Protein AF-A0A2G9S6E1-F1 (afdb_monomer_lite)

Radius of gyration: 17.7 Å; chains: 1; bounding box: 41×26×58 Å

pLDDT: mean 89.16, std 14.34, range [40.03, 98.81]

InterPro domains:
  IPR002420 C2 phosphatidylinositol 3-kinase-type domain [PF00792] (27-142)
  IPR002420 C2 phosphatidylinositol 3-kinase-type domain [PS51547] (9-176)
  IPR002420 C2 phosphatidylinositol 3-kinase-type domain [SM00142] (1-101)
  IPR035892 C2 domain superfamily [G3DSA:2.60.40.150] (10-175)
  IPR035892 C2 domain superfamily [SSF49562] (21-173)

Sequence (187 aa):
MMSHNVWDLVEPYKITLIKGSKLNTEDTVVVRAGLFHGTELLCKPIMSPELPGKNDHLWSETFEFEIYICDLPRMARLCLSIYNVLDKTKNKKGNKASNPKYQTIKKAGKMHSPVAWVNTMVFDYKGQLKTGEHVLHSWSSFPDELEEMLNPMGTVRTNPFPENATALHIKFTEYPKISIYYPLFDK

Secondary structure (DSSP, 8-state):
-EEEEGGG--SEEEEEEEEEES----SEEEEEEEEEETTEE-SPPEEPPPB-TTSTTEEEEEEEEEEEGGG--TT-EEEEEEEEEE-TTS-SS-------SS--EEETTEEEEEEEEEEEESB-TTSBBP-EEEEEE-B----S--GGGS-TTS-SSPPS-TTTS-EEEEEEPP-TTEEEEPPPPP-

Structure (mmCIF, N/CA/C/O backbone):
data_AF-A0A2G9S6E1-F1
#
_entry.id   AF-A0A2G9S6E1-F1
#
loop_
_atom_site.group_PDB
_atom_site.id
_atom_site.type_symbol
_atom_site.label_atom_id
_atom_site.label_alt_id
_atom_site.label_comp_id
_atom_site.label_asym_id
_atom_site.label_entity_id
_atom_site.label_seq_id
_atom_site.pdbx_PDB_ins_code
_atom_site.Cartn_x
_atom_site.Cartn_y
_atom_site.Cartn_z
_atom_site.occupancy
_atom_site.B_iso_or_equiv
_atom_site.auth_seq_id
_atom_site.auth_comp_id
_atom_site.auth_asym_id
_atom_site.auth_atom_id
_atom_site.pdbx_PDB_model_num
ATOM 1 N N . MET A 1 1 ? -5.063 4.709 27.527 1.00 53.41 1 MET A N 1
ATOM 2 C CA . MET A 1 1 ? -5.201 4.921 26.069 1.00 53.41 1 MET A CA 1
ATOM 3 C C . MET A 1 1 ? -6.639 4.577 25.722 1.00 53.41 1 MET A C 1
ATOM 5 O O . MET A 1 1 ? -7.081 3.524 26.161 1.00 53.41 1 MET A O 1
ATOM 9 N N . MET A 1 2 ? -7.392 5.472 25.080 1.00 61.09 2 MET A N 1
ATOM 10 C CA . MET A 1 2 ? -8.796 5.203 24.734 1.00 61.09 2 MET A CA 1
ATOM 11 C C . MET A 1 2 ? -8.843 4.324 23.477 1.00 61.09 2 MET A C 1
ATOM 13 O O . MET A 1 2 ? -8.142 4.611 22.504 1.00 61.09 2 MET A O 1
ATOM 17 N N . SER A 1 3 ? -9.626 3.246 23.509 1.00 64.00 3 SER A N 1
ATOM 18 C CA . SER A 1 3 ? -9.911 2.405 22.343 1.00 64.00 3 SER A CA 1
ATOM 19 C C . SER A 1 3 ? -11.184 2.893 21.659 1.00 64.00 3 SER A C 1
ATOM 21 O O . SER A 1 3 ? -12.184 3.082 22.347 1.00 64.00 3 SER A O 1
ATOM 23 N N . HIS A 1 4 ? -11.147 3.082 20.342 1.00 84.50 4 HIS A N 1
ATOM 24 C CA . HIS A 1 4 ? -12.312 3.453 19.531 1.00 84.50 4 HIS A CA 1
ATOM 25 C C . HIS A 1 4 ? -12.640 2.365 18.509 1.00 84.50 4 HIS A C 1
ATOM 27 O O . HIS A 1 4 ? -11.762 1.593 18.105 1.00 84.50 4 HIS A O 1
ATOM 33 N N . ASN A 1 5 ? -13.909 2.308 18.112 1.00 89.06 5 ASN A N 1
ATOM 34 C CA . ASN A 1 5 ? -14.379 1.415 17.067 1.00 89.06 5 ASN A CA 1
ATOM 35 C C . ASN A 1 5 ? -14.078 2.038 15.696 1.00 89.06 5 ASN A C 1
ATOM 37 O O . ASN A 1 5 ? -14.200 3.247 15.513 1.00 89.06 5 ASN A O 1
ATOM 41 N N . VAL A 1 6 ? -13.679 1.214 14.727 1.00 93.81 6 VAL A N 1
ATOM 42 C CA . VAL A 1 6 ? -13.453 1.648 13.341 1.00 93.81 6 VAL A CA 1
ATOM 43 C C . VAL A 1 6 ? -14.689 2.295 12.698 1.00 93.81 6 VAL A C 1
ATOM 45 O O . VAL A 1 6 ? -14.540 3.182 11.864 1.00 93.81 6 VAL A O 1
ATOM 48 N N . TRP A 1 7 ? -15.899 1.899 13.104 1.00 94.31 7 TRP A N 1
ATOM 49 C CA . TRP A 1 7 ? -17.159 2.433 12.578 1.00 94.31 7 TRP A CA 1
ATOM 50 C C . TRP A 1 7 ? -17.405 3.901 12.928 1.00 94.31 7 TRP A C 1
ATOM 52 O O . TRP A 1 7 ? -18.158 4.565 12.224 1.00 94.31 7 TRP A O 1
ATOM 62 N N . ASP A 1 8 ? -16.732 4.428 13.953 1.00 92.50 8 ASP A N 1
ATOM 63 C CA . ASP A 1 8 ? -16.844 5.840 14.330 1.00 92.50 8 ASP A CA 1
ATOM 64 C C . ASP A 1 8 ? -16.023 6.760 13.399 1.00 92.50 8 ASP A C 1
ATOM 66 O O . ASP A 1 8 ? -16.155 7.984 13.453 1.00 92.50 8 ASP A O 1
ATOM 70 N N . LEU A 1 9 ? -15.164 6.193 12.538 1.00 92.88 9 LEU A N 1
ATOM 71 C CA . LEU A 1 9 ? -14.292 6.943 11.633 1.00 92.88 9 LEU A CA 1
ATOM 72 C C . LEU A 1 9 ? -14.886 7.062 10.228 1.00 92.88 9 LEU A C 1
ATOM 74 O O . LEU A 1 9 ? -14.598 6.267 9.331 1.00 92.88 9 LEU A O 1
ATOM 78 N N . VAL A 1 10 ? -15.672 8.120 10.031 1.00 95.19 10 VAL A N 1
ATOM 79 C CA . VAL A 1 10 ? -16.262 8.486 8.734 1.00 95.19 10 VAL A CA 1
ATOM 80 C C . VAL A 1 10 ? -15.337 9.445 7.978 1.00 95.19 10 VAL A C 1
ATOM 82 O O . VAL A 1 10 ? -15.645 10.615 7.755 1.00 95.19 10 VAL A O 1
ATOM 85 N N . GLU A 1 11 ? -14.160 8.951 7.613 1.00 95.56 11 GLU A N 1
ATOM 86 C CA . GLU A 1 11 ? -13.197 9.665 6.772 1.00 95.56 11 GLU A CA 1
ATOM 87 C C . GLU A 1 11 ? -12.546 8.707 5.759 1.00 95.56 11 GLU A C 1
ATOM 89 O O . GLU A 1 11 ? -12.504 7.497 6.009 1.00 95.56 11 GLU A O 1
ATOM 94 N N . PRO A 1 12 ? -12.036 9.206 4.615 1.00 97.88 12 PRO A N 1
ATOM 95 C CA . PRO A 1 12 ? -11.330 8.380 3.640 1.00 97.88 12 PRO A CA 1
ATOM 96 C C . PRO A 1 12 ? -10.101 7.695 4.234 1.00 97.88 12 PRO A C 1
ATOM 98 O O . PRO A 1 12 ? -9.325 8.316 4.965 1.00 97.88 12 PRO A O 1
ATOM 101 N N . TYR A 1 13 ? -9.874 6.435 3.866 1.00 98.44 13 TYR A N 1
ATOM 102 C CA . TYR A 1 13 ? -8.648 5.739 4.236 1.00 98.44 13 TYR A CA 1
ATOM 103 C C . TYR A 1 13 ? -7.452 6.298 3.460 1.00 98.44 13 TYR A C 1
ATOM 105 O O . TYR A 1 13 ? -7.491 6.430 2.234 1.00 98.44 13 TYR A O 1
ATOM 113 N N . LYS A 1 14 ? -6.363 6.604 4.176 1.00 98.50 14 LYS A N 1
ATOM 114 C CA . LYS A 1 14 ? -5.144 7.183 3.596 1.00 98.50 14 LYS A CA 1
ATOM 115 C C . LYS A 1 14 ? -3.888 6.473 4.074 1.00 98.50 14 LYS A C 1
ATOM 117 O O . LYS A 1 14 ? -3.810 6.003 5.210 1.00 98.50 14 LYS A O 1
ATOM 122 N N . ILE A 1 15 ? -2.880 6.459 3.211 1.00 98.69 15 ILE A N 1
ATOM 123 C CA . ILE A 1 15 ? -1.490 6.158 3.569 1.00 98.69 15 ILE A CA 1
ATOM 124 C C . ILE A 1 15 ? -0.572 7.170 2.887 1.00 98.69 15 ILE A C 1
ATOM 126 O O . ILE A 1 15 ? -0.923 7.732 1.853 1.00 98.69 15 ILE A O 1
ATOM 130 N N . THR A 1 16 ? 0.639 7.341 3.397 1.00 98.75 16 THR A N 1
ATOM 131 C CA . THR A 1 16 ? 1.695 8.083 2.705 1.00 98.75 16 THR A CA 1
ATOM 132 C C . THR A 1 16 ? 2.732 7.107 2.163 1.00 98.75 16 THR A C 1
ATOM 134 O O . THR A 1 16 ? 3.333 6.341 2.919 1.00 98.75 16 THR A O 1
ATOM 137 N N . LEU A 1 17 ? 2.967 7.139 0.853 1.00 98.62 17 LEU A N 1
ATOM 138 C CA . LEU A 1 17 ? 4.129 6.527 0.223 1.00 98.62 17 LEU A CA 1
ATOM 139 C C . LEU A 1 17 ? 5.323 7.466 0.412 1.00 98.62 17 LEU A C 1
ATOM 141 O O . LEU A 1 17 ? 5.388 8.528 -0.200 1.00 98.62 17 LEU A O 1
ATOM 145 N N . ILE A 1 18 ? 6.276 7.072 1.255 1.00 98.06 18 ILE A N 1
ATOM 146 C CA . ILE A 1 18 ? 7.440 7.905 1.565 1.00 98.06 18 ILE A CA 1
ATOM 147 C C . ILE A 1 18 ? 8.494 7.719 0.478 1.00 98.06 18 ILE A C 1
ATOM 149 O O . ILE A 1 18 ? 8.760 8.636 -0.295 1.00 98.06 18 ILE A O 1
ATOM 153 N N . LYS A 1 19 ? 9.099 6.529 0.403 1.00 96.81 19 LYS A N 1
ATOM 154 C CA . LYS A 1 19 ? 10.208 6.250 -0.516 1.00 96.81 19 LYS A CA 1
ATOM 155 C C . LYS A 1 19 ? 10.342 4.776 -0.873 1.00 96.81 19 LYS A C 1
ATOM 157 O O . LYS A 1 19 ? 9.842 3.900 -0.168 1.00 96.81 19 LYS A O 1
ATOM 162 N N . GLY A 1 20 ? 11.097 4.508 -1.926 1.00 96.25 20 GLY A N 1
ATOM 163 C CA . GLY A 1 20 ? 11.639 3.195 -2.254 1.00 96.25 20 GLY A CA 1
ATOM 164 C C . GLY A 1 20 ? 13.113 3.110 -1.870 1.00 96.25 20 GLY A C 1
ATOM 165 O O . GLY A 1 20 ? 13.833 4.101 -1.878 1.00 96.25 20 GLY A O 1
ATOM 166 N N . SER A 1 21 ? 13.592 1.920 -1.527 1.00 94.75 21 SER A N 1
ATOM 167 C CA . SER A 1 21 ? 15.016 1.676 -1.277 1.00 94.75 21 SER A CA 1
ATOM 168 C C . SER A 1 21 ? 15.451 0.371 -1.924 1.00 94.75 21 SER A C 1
ATOM 170 O O . SER A 1 21 ? 14.644 -0.553 -2.046 1.00 94.75 21 SER A O 1
ATOM 172 N N . LYS A 1 22 ? 16.723 0.303 -2.339 1.00 92.56 22 LYS A N 1
ATOM 173 C CA . LYS A 1 22 ? 17.288 -0.841 -3.080 1.00 92.56 22 LYS A CA 1
ATOM 174 C C . LYS A 1 22 ? 16.496 -1.149 -4.359 1.00 92.56 22 LYS A C 1
ATOM 176 O O . LYS A 1 22 ? 16.201 -2.300 -4.680 1.00 92.56 22 LYS A O 1
ATOM 181 N N . LEU A 1 23 ? 16.096 -0.086 -5.053 1.00 88.62 23 LEU A N 1
ATOM 182 C CA . LEU A 1 23 ? 15.549 -0.144 -6.400 1.00 88.62 23 LEU A CA 1
ATOM 183 C C . LEU A 1 23 ? 16.721 -0.103 -7.379 1.00 88.62 23 LEU A C 1
ATOM 185 O O . LEU A 1 23 ? 17.324 0.945 -7.585 1.00 88.62 23 LEU A O 1
ATOM 189 N N . ASN A 1 24 ? 17.062 -1.258 -7.947 1.00 81.06 24 ASN A N 1
ATOM 190 C CA . ASN A 1 24 ? 18.168 -1.398 -8.895 1.00 81.06 24 ASN A CA 1
ATOM 191 C C . ASN A 1 24 ? 17.686 -1.082 -10.318 1.00 81.06 24 ASN A C 1
ATOM 193 O O . ASN A 1 24 ? 17.640 -1.963 -11.174 1.00 81.06 24 ASN A O 1
ATOM 197 N N . THR A 1 25 ? 17.246 0.154 -10.545 1.00 82.00 25 THR A N 1
ATOM 198 C CA . THR A 1 25 ? 16.735 0.604 -11.842 1.00 82.00 25 THR A CA 1
ATOM 199 C C . THR A 1 25 ? 17.133 2.049 -12.104 1.00 82.00 25 THR A C 1
ATOM 201 O O . THR A 1 25 ? 17.098 2.883 -11.205 1.00 82.00 25 THR A O 1
ATOM 204 N N . GLU A 1 26 ? 17.522 2.334 -13.344 1.00 81.19 26 GLU A N 1
ATOM 205 C CA . GLU A 1 26 ? 17.759 3.700 -13.828 1.00 81.19 26 GLU A CA 1
ATOM 206 C C . GLU A 1 26 ? 16.542 4.261 -14.583 1.00 81.19 26 GLU A C 1
ATOM 208 O O . GLU A 1 26 ? 16.513 5.448 -14.922 1.00 81.19 26 GLU A O 1
ATOM 213 N N . ASP A 1 27 ? 15.536 3.418 -14.838 1.00 87.69 27 ASP A N 1
ATOM 214 C CA . ASP A 1 27 ? 14.307 3.789 -15.533 1.00 87.69 27 ASP A CA 1
ATOM 215 C C . ASP A 1 27 ? 13.402 4.662 -14.653 1.00 87.69 27 ASP A C 1
ATOM 217 O O . ASP A 1 27 ? 13.529 4.723 -13.430 1.00 87.69 27 ASP A O 1
ATOM 221 N N . THR A 1 28 ? 12.431 5.325 -15.279 1.00 92.38 28 THR A N 1
ATOM 222 C CA . THR A 1 28 ? 11.325 5.951 -14.550 1.00 92.38 28 THR A CA 1
ATOM 223 C C . THR A 1 28 ? 10.511 4.879 -13.831 1.00 92.38 28 THR A C 1
ATOM 225 O O . THR A 1 28 ? 10.135 3.883 -14.443 1.00 92.38 28 THR A O 1
ATOM 228 N N . VAL A 1 29 ? 10.189 5.096 -12.560 1.00 94.19 29 VAL A N 1
ATOM 229 C CA . VAL A 1 29 ? 9.419 4.171 -11.728 1.00 94.19 29 VAL A CA 1
ATOM 230 C C . VAL A 1 29 ? 8.090 4.760 -11.282 1.00 94.19 29 VAL A C 1
ATOM 232 O O . VAL A 1 29 ? 7.947 5.966 -11.076 1.00 94.19 29 VAL A O 1
ATOM 235 N N . VAL A 1 30 ? 7.119 3.877 -11.082 1.00 96.00 30 VAL A N 1
ATOM 236 C CA . VAL A 1 30 ? 5.814 4.186 -10.498 1.00 96.00 30 VAL A CA 1
ATOM 237 C C . VAL A 1 30 ? 5.445 3.110 -9.480 1.00 96.00 30 VAL A C 1
ATOM 239 O O . VAL A 1 30 ? 5.782 1.935 -9.650 1.00 96.00 30 VAL A O 1
ATOM 242 N N . VAL A 1 31 ? 4.737 3.503 -8.424 1.00 97.50 31 VAL A N 1
ATOM 243 C CA . VAL A 1 31 ? 4.118 2.582 -7.467 1.00 97.50 31 VAL A CA 1
ATOM 244 C C . VAL A 1 31 ? 2.617 2.588 -7.693 1.00 97.50 31 VAL A C 1
ATOM 246 O O . VAL A 1 31 ? 1.980 3.638 -7.714 1.00 97.50 31 VAL A O 1
ATOM 249 N N . ARG A 1 32 ? 2.039 1.401 -7.843 1.00 97.88 32 ARG A N 1
ATOM 250 C CA . ARG A 1 32 ? 0.595 1.194 -7.853 1.00 97.88 32 ARG A CA 1
ATOM 251 C C . ARG A 1 32 ? 0.159 0.630 -6.508 1.00 97.88 32 ARG A C 1
ATOM 253 O O . ARG A 1 32 ? 0.833 -0.248 -5.972 1.00 97.88 32 ARG A O 1
ATOM 260 N N . ALA A 1 33 ? -0.961 1.118 -5.991 1.00 98.62 33 ALA A N 1
ATOM 261 C CA . ALA A 1 33 ? -1.549 0.693 -4.730 1.00 98.62 33 ALA A CA 1
ATOM 262 C C . ALA A 1 33 ? -3.029 0.351 -4.914 1.00 98.62 33 ALA A C 1
ATOM 264 O O . ALA A 1 33 ? -3.748 1.061 -5.617 1.00 98.62 33 ALA A O 1
ATOM 265 N N . GLY A 1 34 ? -3.497 -0.708 -4.264 1.00 98.56 34 GLY A N 1
ATOM 266 C CA . GLY A 1 34 ? -4.908 -1.089 -4.258 1.00 98.56 34 GLY A CA 1
ATOM 267 C C . GLY A 1 34 ? -5.298 -1.768 -2.953 1.00 98.56 34 GLY A C 1
ATOM 268 O O . GLY A 1 34 ? -4.453 -2.356 -2.274 1.00 98.56 34 GLY A O 1
ATOM 269 N N . LEU A 1 35 ? -6.581 -1.670 -2.615 1.00 98.81 35 LEU A N 1
ATOM 270 C CA . LEU A 1 35 ? -7.177 -2.323 -1.458 1.00 98.81 35 LEU A CA 1
ATOM 271 C C . LEU A 1 35 ? -8.014 -3.512 -1.913 1.00 98.81 35 LEU A C 1
ATOM 273 O O . LEU A 1 35 ? -8.840 -3.374 -2.812 1.00 98.81 35 LEU A O 1
ATOM 277 N N . PHE A 1 36 ? -7.807 -4.659 -1.275 1.00 98.69 36 PHE A N 1
ATOM 278 C CA . PHE A 1 36 ? -8.461 -5.910 -1.642 1.00 98.69 36 PHE A CA 1
ATOM 279 C C . PHE A 1 36 ? -9.065 -6.628 -0.441 1.00 98.69 36 PHE A C 1
ATOM 281 O O . PHE A 1 36 ? -8.529 -6.581 0.673 1.00 98.69 36 PHE A O 1
ATOM 288 N N . HIS A 1 37 ? -10.131 -7.376 -0.704 1.00 98.25 37 HIS A N 1
ATOM 289 C CA . HIS A 1 37 ? -10.678 -8.393 0.180 1.00 98.25 37 HIS A CA 1
ATOM 290 C C . HIS A 1 37 ? -10.734 -9.730 -0.570 1.00 98.25 37 HIS A C 1
ATOM 292 O O . HIS A 1 37 ? -11.551 -9.941 -1.459 1.00 98.25 37 HIS A O 1
ATOM 298 N N . GLY A 1 38 ? -9.807 -10.637 -0.250 1.00 94.94 38 GLY A N 1
ATOM 299 C CA . GLY A 1 38 ? -9.591 -11.818 -1.089 1.00 94.94 38 GLY A CA 1
ATOM 300 C C . GLY A 1 38 ? -9.047 -11.404 -2.458 1.00 94.94 38 GLY A C 1
ATOM 301 O O . GLY A 1 38 ? -7.971 -10.810 -2.518 1.00 94.94 38 GLY A O 1
ATOM 302 N N . THR A 1 39 ? -9.781 -11.723 -3.522 1.00 93.69 39 THR A N 1
ATOM 303 C CA . THR A 1 39 ? -9.513 -11.274 -4.900 1.00 93.69 39 THR A CA 1
ATOM 304 C C . THR A 1 39 ? -10.296 -10.017 -5.270 1.00 93.69 39 THR A C 1
ATOM 306 O O . THR A 1 39 ? -9.987 -9.383 -6.268 1.00 93.69 39 THR A O 1
ATOM 309 N N . GLU A 1 40 ? -11.297 -9.628 -4.477 1.00 97.19 40 GLU A N 1
ATOM 310 C CA . GLU A 1 40 ? -12.162 -8.501 -4.810 1.00 97.19 40 GLU A CA 1
ATOM 311 C C . GLU A 1 40 ? -11.472 -7.174 -4.516 1.00 97.19 40 GLU A C 1
ATOM 313 O O . GLU A 1 40 ? -10.931 -6.951 -3.428 1.00 97.19 40 GLU A O 1
ATOM 318 N N . LEU A 1 41 ? -11.514 -6.280 -5.497 1.00 98.06 41 LEU A N 1
ATOM 319 C CA . LEU A 1 41 ? -11.044 -4.915 -5.365 1.00 98.06 41 LEU A CA 1
ATOM 320 C C . LEU A 1 41 ? -12.074 -4.080 -4.586 1.00 98.06 41 LEU A C 1
ATOM 322 O O . LEU A 1 41 ? -13.238 -4.015 -4.970 1.00 98.06 41 LEU A O 1
ATOM 326 N N . LEU A 1 42 ? -11.631 -3.406 -3.523 1.00 98.50 42 LEU A N 1
ATOM 327 C CA . LEU A 1 42 ? -12.509 -2.619 -2.646 1.00 98.50 42 LEU A CA 1
ATOM 328 C C . LEU A 1 42 ? -12.806 -1.212 -3.183 1.00 98.50 42 LEU A C 1
ATOM 330 O O . LEU A 1 42 ? -13.867 -0.661 -2.919 1.00 98.50 42 LEU A O 1
ATOM 334 N N . CYS A 1 43 ? -11.868 -0.620 -3.920 1.00 98.12 43 CYS A N 1
ATOM 335 C CA . CYS A 1 43 ? -12.003 0.702 -4.530 1.00 98.12 43 CYS A CA 1
ATOM 336 C C . CYS A 1 43 ? -10.997 0.860 -5.679 1.00 98.12 43 CYS A C 1
ATOM 338 O O . CYS A 1 43 ? -10.082 0.049 -5.837 1.00 98.12 43 CYS A O 1
ATOM 340 N N . LYS A 1 44 ? -11.116 1.926 -6.475 1.00 97.50 44 LYS A N 1
ATOM 341 C CA . LYS A 1 44 ? -10.211 2.177 -7.605 1.00 97.50 44 LYS A CA 1
ATOM 342 C C . LYS A 1 44 ? -8.731 2.215 -7.158 1.00 97.50 44 LYS A C 1
ATOM 344 O O . LYS A 1 44 ? -8.418 2.914 -6.193 1.00 97.50 44 LYS A O 1
ATOM 349 N N . PRO A 1 45 ? -7.797 1.519 -7.845 1.00 97.69 45 PRO A N 1
ATOM 350 C CA . PRO A 1 45 ? -6.383 1.563 -7.490 1.00 97.69 45 PRO A CA 1
ATOM 351 C C . PRO A 1 45 ? -5.759 2.918 -7.827 1.00 97.69 45 PRO A C 1
ATOM 353 O O . PRO A 1 45 ? -6.088 3.537 -8.844 1.00 97.69 45 PRO A O 1
ATOM 356 N N . ILE A 1 46 ? -4.780 3.316 -7.024 1.00 97.62 46 ILE A N 1
ATOM 357 C CA . ILE A 1 46 ? -4.042 4.573 -7.152 1.00 97.62 46 ILE A CA 1
ATOM 358 C C . ILE A 1 46 ? -2.678 4.289 -7.783 1.00 97.62 46 ILE A C 1
ATOM 360 O O . ILE A 1 46 ? -2.081 3.231 -7.570 1.00 97.62 46 ILE A O 1
ATOM 364 N N . MET A 1 47 ? -2.178 5.232 -8.578 1.00 96.81 47 MET A N 1
ATOM 365 C CA . MET A 1 47 ? -0.790 5.241 -9.036 1.00 96.81 47 MET A CA 1
ATOM 366 C C . MET A 1 47 ? -0.095 6.481 -8.497 1.00 96.81 47 MET A C 1
ATOM 368 O O . MET A 1 47 ? -0.673 7.566 -8.512 1.00 96.81 47 MET A O 1
ATOM 372 N N . SER A 1 48 ? 1.148 6.318 -8.063 1.00 97.12 48 SER A N 1
ATOM 373 C CA . SER A 1 48 ? 2.009 7.436 -7.706 1.00 97.12 48 SER A CA 1
ATOM 374 C C . SER A 1 48 ? 2.313 8.321 -8.920 1.00 97.12 48 SER A C 1
ATOM 376 O O . SER A 1 48 ? 2.212 7.870 -10.067 1.00 97.12 48 SER A O 1
ATOM 378 N N . PRO A 1 49 ? 2.828 9.536 -8.688 1.00 95.19 49 PRO A N 1
ATOM 379 C CA . PRO A 1 49 ? 3.627 10.232 -9.683 1.00 95.19 49 PRO A CA 1
ATOM 380 C C . PRO A 1 49 ? 4.789 9.358 -10.182 1.00 95.19 49 PRO A C 1
ATOM 382 O O . PRO A 1 49 ? 5.335 8.523 -9.447 1.00 95.19 49 PRO A O 1
ATOM 385 N N . GLU A 1 50 ? 5.160 9.555 -11.443 1.00 94.31 50 GLU A N 1
ATOM 386 C CA . GLU A 1 50 ? 6.338 8.941 -12.052 1.00 94.31 50 GLU A CA 1
ATOM 387 C C . GLU A 1 50 ? 7.608 9.605 -11.509 1.00 94.31 50 GLU A C 1
ATOM 389 O O . GLU A 1 50 ? 7.758 10.825 -11.603 1.00 94.31 50 GLU A O 1
ATOM 394 N N . LEU A 1 51 ? 8.537 8.812 -10.969 1.00 92.44 51 LEU A N 1
ATOM 395 C CA . LEU A 1 51 ? 9.842 9.300 -10.522 1.00 92.44 51 LEU A CA 1
ATOM 396 C C . LEU A 1 51 ? 10.954 8.795 -11.440 1.00 92.44 51 LEU A C 1
ATOM 398 O O . LEU A 1 51 ? 11.036 7.594 -11.682 1.00 92.44 51 LEU A O 1
ATOM 402 N N . PRO A 1 52 ? 11.859 9.662 -11.919 1.00 88.00 52 PRO A N 1
ATOM 403 C CA . PRO A 1 52 ? 13.072 9.213 -12.595 1.00 88.00 52 PRO A CA 1
ATOM 404 C C . PRO A 1 52 ? 13.951 8.376 -11.649 1.00 88.00 52 PRO A C 1
ATOM 406 O O . PRO A 1 52 ? 14.160 8.776 -10.503 1.00 88.00 52 PRO A O 1
ATOM 409 N N . GLY A 1 53 ? 14.541 7.275 -12.132 1.00 76.25 53 GLY A N 1
ATOM 410 C CA . GLY A 1 53 ? 15.338 6.339 -11.315 1.00 76.25 53 GLY A CA 1
ATOM 411 C C . GLY A 1 53 ? 16.586 6.924 -10.635 1.00 76.25 53 GLY A C 1
ATOM 412 O O . GLY A 1 53 ? 17.194 6.291 -9.780 1.00 76.25 53 GLY A O 1
ATOM 413 N N . LYS A 1 54 ? 16.968 8.164 -10.963 1.00 71.31 54 LYS A N 1
ATOM 414 C CA . LYS A 1 54 ? 18.103 8.873 -10.344 1.00 71.31 54 LYS A CA 1
ATOM 415 C C . LYS A 1 54 ? 17.747 9.652 -9.068 1.00 71.31 54 LYS A C 1
ATOM 417 O O . LYS A 1 54 ? 18.639 10.260 -8.491 1.00 71.31 54 LYS A O 1
ATOM 422 N N . ASN A 1 55 ? 16.477 9.692 -8.654 1.00 66.25 55 ASN A N 1
ATOM 423 C CA . ASN A 1 55 ? 15.983 10.678 -7.682 1.00 66.25 55 ASN A CA 1
ATOM 424 C C . ASN A 1 55 ? 15.733 10.130 -6.263 1.00 66.25 55 ASN A C 1
ATOM 426 O O . ASN A 1 55 ? 14.642 10.323 -5.728 1.00 66.25 55 ASN A O 1
ATOM 430 N N . ASP A 1 56 ? 16.682 9.370 -5.695 1.00 76.94 56 ASP A N 1
ATOM 431 C CA . ASP A 1 56 ? 16.608 8.701 -4.371 1.00 76.94 56 ASP A CA 1
ATOM 432 C C . ASP A 1 56 ? 15.315 7.897 -4.087 1.00 76.94 56 ASP A C 1
ATOM 434 O O . ASP A 1 56 ? 15.101 7.393 -2.984 1.00 76.94 56 ASP A O 1
ATOM 438 N N . HIS A 1 57 ? 14.460 7.745 -5.102 1.00 89.06 57 HIS A N 1
ATOM 439 C CA . HIS A 1 57 ? 13.117 7.188 -5.053 1.00 89.06 57 HIS A CA 1
ATOM 440 C C . HIS A 1 57 ? 12.244 7.763 -3.923 1.00 89.06 57 HIS A C 1
ATOM 442 O O . HIS A 1 57 ? 11.554 7.009 -3.236 1.00 89.06 57 HIS A O 1
ATOM 448 N N . LEU A 1 58 ? 12.272 9.086 -3.718 1.00 94.44 58 LEU A N 1
ATOM 449 C CA . LEU A 1 58 ? 11.440 9.790 -2.733 1.00 94.44 58 LEU A CA 1
ATOM 450 C C . LEU A 1 58 ? 10.131 10.287 -3.369 1.00 94.44 58 LEU A C 1
ATOM 452 O O . LEU A 1 58 ? 10.158 11.165 -4.228 1.00 94.44 58 LEU A O 1
ATOM 456 N N . TRP A 1 59 ? 8.993 9.747 -2.925 1.00 95.69 59 TRP A N 1
ATOM 457 C CA . TRP A 1 59 ? 7.657 10.166 -3.372 1.00 95.69 59 TRP A CA 1
ATOM 458 C C . TRP A 1 59 ? 7.031 11.196 -2.438 1.00 95.69 59 TRP A C 1
ATOM 460 O O . TRP A 1 59 ? 6.555 12.222 -2.909 1.00 95.69 59 TRP A O 1
ATOM 470 N N . SER A 1 60 ? 7.026 10.924 -1.129 1.00 95.75 60 SER A N 1
ATOM 471 C CA . SER A 1 60 ? 6.312 11.726 -0.122 1.00 95.75 60 SER A CA 1
ATOM 472 C C . SER A 1 60 ? 4.852 12.026 -0.505 1.00 95.75 60 SER A C 1
ATOM 474 O O . SER A 1 60 ? 4.342 13.113 -0.246 1.00 95.75 60 SER A O 1
ATOM 476 N N . GLU A 1 61 ? 4.185 11.051 -1.122 1.00 97.62 61 GLU A N 1
ATOM 477 C CA . GLU A 1 61 ? 2.857 11.203 -1.720 1.00 97.62 61 GLU A CA 1
ATOM 478 C C . GLU A 1 61 ? 1.790 10.563 -0.831 1.00 97.62 61 GLU A C 1
ATOM 480 O O . GLU A 1 61 ? 1.965 9.440 -0.351 1.00 97.62 61 GLU A O 1
ATOM 485 N N . THR A 1 62 ? 0.662 11.246 -0.626 1.00 98.44 62 THR A N 1
ATOM 486 C CA . THR A 1 62 ? -0.474 10.677 0.113 1.00 98.44 62 THR A CA 1
ATOM 487 C C . THR A 1 62 ? -1.442 10.002 -0.846 1.00 98.44 62 THR A C 1
ATOM 489 O O . THR A 1 62 ? -2.022 10.640 -1.716 1.00 98.44 62 THR A O 1
ATOM 492 N N . PHE A 1 63 ? -1.649 8.703 -0.657 1.00 98.62 63 PHE A N 1
ATOM 493 C CA . PHE A 1 63 ? -2.684 7.946 -1.344 1.00 98.62 63 PHE A CA 1
ATOM 494 C C . PHE A 1 63 ? -3.964 8.001 -0.524 1.00 98.62 63 PHE A C 1
ATOM 496 O O . PHE A 1 63 ? -4.037 7.415 0.556 1.00 98.62 63 PHE A O 1
ATOM 503 N N . GLU A 1 64 ? -4.959 8.706 -1.050 1.00 98.62 64 GLU A N 1
ATOM 504 C CA . GLU A 1 64 ? -6.320 8.740 -0.526 1.00 98.62 64 GLU A CA 1
ATOM 505 C C . GLU A 1 64 ? -7.198 7.788 -1.336 1.00 98.62 64 GLU A C 1
ATOM 507 O O . GLU A 1 64 ? -7.406 7.991 -2.532 1.00 98.62 64 GLU A O 1
ATOM 512 N N . PHE A 1 65 ? -7.671 6.724 -0.693 1.00 98.62 65 PHE A N 1
ATOM 513 C CA . PHE A 1 65 ? -8.499 5.707 -1.328 1.00 98.62 65 PHE A CA 1
ATOM 514 C C . PHE A 1 65 ? -9.971 6.116 -1.307 1.00 98.62 65 PHE A C 1
ATOM 516 O O . PHE A 1 65 ? -10.454 6.689 -0.333 1.00 98.62 65 PHE A O 1
ATOM 5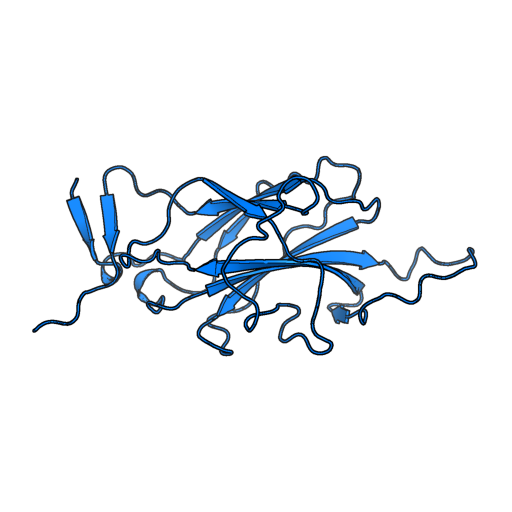23 N N . GLU A 1 66 ? -10.700 5.763 -2.367 1.00 98.19 66 GLU 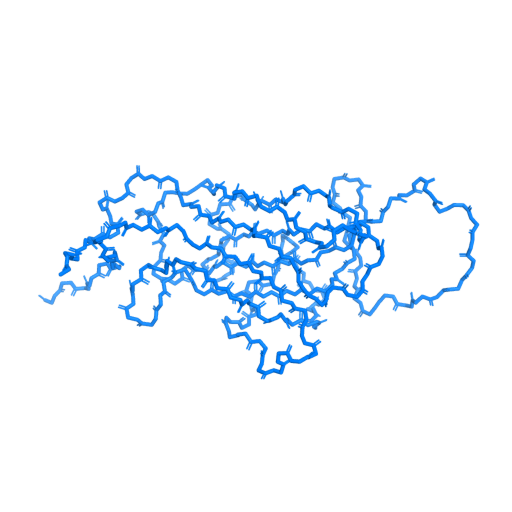A N 1
ATOM 524 C CA . GLU A 1 66 ? -12.148 5.987 -2.505 1.00 98.19 66 GLU A CA 1
ATOM 525 C C . GLU A 1 66 ? -12.954 4.976 -1.656 1.00 98.19 66 GLU A C 1
ATOM 527 O O . GLU A 1 66 ? -13.822 4.268 -2.159 1.00 98.19 66 GLU A O 1
ATOM 532 N N . ILE A 1 67 ? -12.612 4.858 -0.370 1.00 98.44 67 ILE A N 1
ATOM 533 C CA . ILE A 1 67 ? -13.291 4.041 0.643 1.00 98.44 67 ILE A CA 1
ATOM 534 C C . ILE A 1 67 ? -13.097 4.689 2.016 1.00 98.44 67 ILE A C 1
ATOM 536 O O . ILE A 1 67 ? -12.004 5.168 2.337 1.00 98.44 67 ILE A O 1
ATOM 540 N N . TYR A 1 68 ? -14.147 4.717 2.834 1.00 98.38 68 TYR A N 1
ATOM 541 C CA . TYR A 1 68 ? -14.043 5.216 4.201 1.00 98.38 68 TYR A CA 1
ATOM 542 C C . TYR A 1 68 ? -13.482 4.161 5.147 1.00 98.38 68 TYR A C 1
ATOM 544 O O . TYR A 1 68 ? -13.598 2.957 4.922 1.00 98.38 68 TYR A O 1
ATOM 552 N N . ILE A 1 69 ? -12.870 4.621 6.235 1.00 97.69 69 ILE A N 1
ATOM 553 C CA . ILE A 1 69 ? -12.269 3.744 7.243 1.00 97.69 69 ILE A CA 1
ATOM 554 C C . ILE A 1 69 ? -13.315 2.817 7.866 1.00 97.69 69 ILE A C 1
ATOM 556 O O . ILE A 1 69 ? -13.047 1.624 8.019 1.00 97.69 69 ILE A O 1
ATOM 560 N N . CYS A 1 70 ? -14.508 3.338 8.157 1.00 97.00 70 CYS A N 1
ATOM 561 C CA . CYS A 1 70 ? -15.637 2.569 8.681 1.00 97.00 70 CYS A CA 1
ATOM 562 C C . CYS A 1 70 ? -16.092 1.416 7.768 1.00 97.00 70 CYS A C 1
ATOM 564 O O . CYS A 1 70 ? -16.635 0.433 8.270 1.00 97.00 70 CYS A O 1
ATOM 566 N N . ASP A 1 71 ? -15.827 1.502 6.461 1.00 98.19 71 ASP A N 1
ATOM 567 C CA . ASP A 1 71 ? -16.241 0.506 5.465 1.00 98.19 71 ASP A CA 1
ATOM 568 C C . ASP A 1 71 ? -15.159 -0.555 5.197 1.00 98.19 71 ASP A C 1
ATOM 570 O O . ASP A 1 71 ? -15.386 -1.519 4.462 1.00 98.19 71 ASP A O 1
ATOM 574 N N . LEU A 1 72 ? -13.966 -0.413 5.790 1.00 98.31 72 LEU A N 1
ATOM 575 C CA . LEU A 1 72 ? -12.879 -1.369 5.598 1.00 98.31 72 LEU A CA 1
ATOM 576 C C . LEU A 1 72 ? -13.211 -2.716 6.255 1.00 98.31 72 LEU A C 1
ATOM 578 O O . LEU A 1 72 ? -13.393 -2.780 7.474 1.00 98.31 72 LEU A O 1
ATOM 582 N N . PRO A 1 73 ? -13.190 -3.835 5.509 1.00 98.12 73 PRO A N 1
ATOM 583 C CA . PRO A 1 73 ? -13.379 -5.147 6.108 1.00 98.12 73 PRO A CA 1
ATOM 584 C C . PRO A 1 73 ? -12.175 -5.537 6.972 1.00 98.12 73 PRO A C 1
ATOM 586 O O . PRO A 1 73 ? -11.031 -5.170 6.694 1.00 98.12 73 PRO A O 1
ATOM 589 N N . ARG A 1 74 ? -12.404 -6.394 7.976 1.00 97.44 74 ARG A N 1
ATOM 590 C CA . ARG A 1 74 ? -11.357 -6.883 8.895 1.00 97.44 74 ARG A CA 1
ATOM 591 C C . ARG A 1 74 ? -10.127 -7.439 8.179 1.00 97.44 74 ARG A C 1
ATOM 593 O O . ARG A 1 74 ? -9.004 -7.299 8.671 1.00 97.44 74 ARG A O 1
ATOM 600 N N . MET A 1 75 ? -10.348 -8.108 7.050 1.00 98.19 75 MET A N 1
ATOM 601 C CA . MET A 1 75 ? -9.313 -8.770 6.256 1.00 98.19 75 MET A CA 1
ATOM 602 C C . MET A 1 75 ? -8.842 -7.934 5.059 1.00 98.19 75 MET A C 1
ATOM 604 O O . MET A 1 75 ? -8.238 -8.492 4.143 1.00 98.19 75 MET A O 1
ATOM 608 N N . ALA A 1 76 ? -9.087 -6.617 5.067 1.00 98.62 76 ALA A N 1
ATOM 609 C CA . ALA A 1 76 ? -8.587 -5.700 4.050 1.00 98.62 76 ALA A CA 1
ATOM 610 C C . ALA A 1 76 ? -7.058 -5.793 3.922 1.00 98.62 76 ALA A C 1
ATOM 612 O O . ALA A 1 76 ? -6.308 -5.715 4.908 1.00 98.62 76 ALA A O 1
ATOM 613 N N . ARG A 1 77 ? -6.600 -5.951 2.681 1.00 98.56 77 ARG A N 1
ATOM 614 C CA . ARG A 1 77 ? -5.188 -6.007 2.301 1.00 98.56 77 ARG A CA 1
ATOM 615 C C . ARG A 1 77 ? -4.843 -4.779 1.482 1.00 98.56 77 ARG A C 1
ATOM 617 O O . ARG A 1 77 ? -5.527 -4.473 0.512 1.00 98.56 77 ARG A O 1
ATOM 624 N N . LEU A 1 78 ? -3.750 -4.127 1.848 1.00 98.81 78 LEU A N 1
ATOM 625 C CA . LEU A 1 78 ? -3.079 -3.150 1.009 1.00 98.81 78 LEU A CA 1
ATOM 626 C C . LEU A 1 78 ? -2.055 -3.887 0.144 1.00 98.81 78 LEU A C 1
ATOM 628 O O . LEU A 1 78 ? -1.117 -4.495 0.666 1.00 98.81 78 LEU A O 1
ATOM 632 N N . CYS A 1 79 ? -2.239 -3.813 -1.168 1.00 98.69 79 CYS A N 1
ATOM 633 C CA . CYS A 1 79 ? -1.365 -4.409 -2.170 1.00 98.69 79 CYS A CA 1
ATOM 634 C C . CYS A 1 79 ? -0.608 -3.309 -2.908 1.00 98.69 79 CYS A C 1
ATOM 636 O O . CYS A 1 79 ? -1.218 -2.375 -3.429 1.00 98.69 79 CYS A O 1
ATOM 638 N N . LEU A 1 80 ? 0.717 -3.429 -2.963 1.00 98.56 80 LEU A N 1
ATOM 639 C CA . LEU A 1 80 ? 1.615 -2.468 -3.597 1.00 98.56 80 LEU A CA 1
ATOM 640 C C . LEU A 1 80 ? 2.447 -3.174 -4.667 1.00 98.56 80 LEU A C 1
ATOM 642 O O . LEU A 1 80 ? 2.908 -4.302 -4.475 1.00 98.56 80 LEU A O 1
ATOM 646 N N . SER A 1 81 ? 2.667 -2.523 -5.803 1.00 97.62 81 SER A N 1
ATOM 647 C CA . SER A 1 81 ? 3.560 -3.025 -6.851 1.00 97.62 81 SER A CA 1
ATOM 648 C C . SER A 1 81 ? 4.327 -1.891 -7.508 1.00 97.62 81 SER A C 1
ATOM 650 O O . SER A 1 81 ? 3.780 -0.826 -7.781 1.00 97.62 81 SER A O 1
ATOM 652 N N . ILE A 1 82 ? 5.607 -2.138 -7.751 1.00 96.12 82 ILE A N 1
ATOM 653 C CA . ILE A 1 82 ? 6.553 -1.208 -8.354 1.00 96.12 82 ILE A CA 1
ATOM 654 C C . ILE A 1 82 ? 6.754 -1.618 -9.808 1.00 96.12 82 ILE A C 1
ATOM 656 O O . ILE A 1 82 ? 7.012 -2.793 -10.093 1.00 96.12 82 ILE A O 1
ATOM 660 N N . TYR A 1 83 ? 6.672 -0.646 -10.709 1.00 94.75 83 TYR A N 1
ATOM 661 C CA . TYR A 1 83 ? 6.868 -0.838 -12.141 1.00 94.75 83 TYR A CA 1
ATOM 662 C C . TYR A 1 83 ? 7.874 0.166 -12.693 1.00 94.75 83 TYR A C 1
ATOM 664 O O . TYR A 1 83 ? 7.839 1.340 -12.327 1.00 94.75 83 TYR A O 1
ATOM 672 N N . ASN A 1 84 ? 8.704 -0.283 -13.633 1.00 93.25 84 ASN A N 1
ATOM 673 C CA . ASN A 1 84 ? 9.401 0.611 -14.551 1.00 93.25 84 ASN A CA 1
ATOM 674 C C . ASN A 1 84 ? 8.429 1.050 -15.648 1.00 93.25 84 ASN A C 1
ATOM 676 O O . ASN A 1 84 ? 7.722 0.220 -16.227 1.00 93.25 84 ASN A O 1
ATOM 680 N N . VAL A 1 85 ? 8.436 2.337 -15.970 1.00 91.69 85 VAL A N 1
ATOM 681 C CA . VAL A 1 85 ? 7.634 2.950 -17.024 1.00 91.69 85 VAL A CA 1
ATOM 682 C C . VAL A 1 85 ? 8.503 3.129 -18.265 1.00 91.69 85 VAL A C 1
ATOM 684 O O . VAL A 1 85 ? 9.453 3.909 -18.280 1.00 91.69 85 VAL A O 1
ATOM 687 N N . LEU A 1 86 ? 8.162 2.405 -19.327 1.00 85.44 86 LEU A N 1
ATOM 688 C CA . LEU A 1 86 ? 8.877 2.406 -20.597 1.00 85.44 86 LEU A CA 1
ATOM 689 C C . LEU A 1 86 ? 8.120 3.267 -21.614 1.00 85.44 86 LEU A C 1
ATOM 691 O O . LEU A 1 86 ? 6.999 2.940 -22.028 1.00 85.44 86 LEU A O 1
ATOM 695 N N . ASP A 1 87 ? 8.752 4.361 -22.038 1.00 75.75 87 ASP A N 1
ATOM 696 C CA . ASP A 1 87 ? 8.179 5.293 -23.006 1.00 75.75 87 ASP A CA 1
ATOM 697 C C . ASP A 1 87 ? 8.505 4.861 -24.444 1.00 75.75 87 ASP A C 1
ATOM 699 O O . ASP A 1 87 ? 9.668 4.709 -24.830 1.00 75.75 87 ASP A O 1
ATOM 703 N N . LYS A 1 88 ? 7.477 4.667 -25.279 1.00 63.81 88 LYS A N 1
ATOM 704 C CA . LYS A 1 88 ? 7.656 4.152 -26.653 1.00 63.81 88 LYS A CA 1
ATOM 705 C C . LYS A 1 88 ? 8.422 5.107 -27.573 1.00 63.81 88 LYS A C 1
ATOM 707 O O . LYS A 1 88 ? 8.945 4.676 -28.597 1.00 63.81 88 LYS A O 1
ATOM 712 N N . THR A 1 89 ? 8.484 6.392 -27.239 1.00 54.00 89 THR A N 1
ATOM 713 C CA . THR A 1 89 ? 9.045 7.441 -28.101 1.00 54.00 89 THR A CA 1
ATOM 714 C C . THR A 1 89 ? 10.573 7.521 -28.068 1.00 54.00 89 THR A C 1
ATOM 716 O O . THR A 1 89 ? 11.154 8.049 -29.015 1.00 54.00 89 THR A O 1
ATOM 719 N N . LYS A 1 90 ? 11.247 6.963 -27.048 1.00 52.56 90 LYS A N 1
ATOM 720 C CA . LYS A 1 90 ? 12.719 7.030 -26.920 1.00 52.56 90 LYS A CA 1
ATOM 721 C C . LYS A 1 90 ? 13.488 5.839 -27.503 1.00 52.56 90 LYS A C 1
ATOM 723 O O . LYS A 1 90 ? 14.687 5.962 -27.728 1.00 52.56 90 LYS A O 1
ATOM 728 N N . ASN A 1 91 ? 12.833 4.733 -27.854 1.00 45.00 91 ASN A N 1
ATOM 729 C CA . ASN A 1 91 ? 13.521 3.553 -28.391 1.00 45.00 91 ASN A CA 1
ATOM 730 C C . ASN A 1 91 ? 13.548 3.532 -29.927 1.00 45.00 91 ASN A C 1
ATOM 732 O O . ASN A 1 91 ? 12.909 2.709 -30.580 1.00 45.00 91 ASN A O 1
ATOM 736 N N . LYS A 1 92 ? 14.360 4.421 -30.512 1.00 45.25 92 LYS A N 1
ATOM 737 C CA . LYS A 1 92 ? 14.986 4.194 -31.824 1.00 45.25 92 LYS A CA 1
ATOM 738 C C . LYS A 1 92 ? 16.500 4.127 -31.612 1.00 45.25 92 LYS A C 1
ATOM 740 O O . LYS A 1 92 ? 17.117 5.166 -31.420 1.00 45.25 92 LYS A O 1
ATOM 745 N N . LYS A 1 93 ? 17.059 2.917 -31.757 1.00 42.91 93 LYS A N 1
ATOM 746 C CA . LYS A 1 93 ? 18.489 2.515 -31.741 1.00 42.91 93 LYS A CA 1
ATOM 747 C C . LYS A 1 93 ? 18.992 1.934 -30.412 1.00 42.91 93 LYS A C 1
ATOM 749 O O . LYS A 1 93 ? 19.333 2.665 -29.494 1.00 42.91 93 LYS A O 1
ATOM 754 N N . GLY A 1 94 ? 19.148 0.610 -30.385 1.00 40.03 94 GLY A N 1
ATOM 755 C CA . GLY A 1 94 ? 19.937 -0.096 -29.373 1.00 40.03 94 GLY A CA 1
ATOM 756 C C . GLY A 1 94 ? 19.539 -1.564 -29.238 1.00 40.03 94 GLY A C 1
ATOM 757 O O . GLY A 1 94 ? 18.535 -1.873 -28.615 1.00 40.03 94 GLY A O 1
ATOM 758 N N . ASN A 1 95 ? 20.305 -2.459 -29.861 1.00 43.66 95 ASN A N 1
ATOM 759 C CA . ASN A 1 95 ? 20.111 -3.910 -29.828 1.00 43.66 95 ASN A CA 1
ATOM 760 C C . ASN A 1 95 ? 20.433 -4.539 -28.454 1.00 43.66 95 ASN A C 1
ATOM 762 O O . ASN A 1 95 ? 21.356 -4.096 -27.779 1.00 43.66 95 ASN A O 1
ATOM 766 N N . LYS A 1 96 ? 19.792 -5.700 -28.220 1.00 41.03 96 LYS A N 1
ATOM 767 C CA . LYS A 1 96 ? 20.082 -6.802 -27.268 1.00 41.03 96 LYS A CA 1
ATOM 768 C C . LYS A 1 96 ? 19.401 -6.778 -25.888 1.00 41.03 96 LYS A C 1
ATOM 770 O O . LYS A 1 96 ? 19.898 -6.221 -24.925 1.00 41.03 96 LYS A O 1
ATOM 775 N N . ALA A 1 97 ? 18.315 -7.556 -25.848 1.00 43.53 97 ALA A N 1
ATOM 776 C CA . ALA A 1 97 ? 18.014 -8.616 -24.884 1.00 43.53 97 ALA A CA 1
ATOM 777 C C . ALA A 1 97 ? 18.161 -8.320 -23.379 1.00 43.53 97 ALA A C 1
ATOM 779 O O . ALA A 1 97 ? 19.215 -8.520 -22.787 1.00 43.53 97 ALA A O 1
ATOM 780 N N . SER A 1 98 ? 17.018 -8.157 -22.722 1.00 42.84 98 SER A N 1
ATOM 781 C CA . SER A 1 98 ? 16.623 -9.179 -21.755 1.00 42.84 98 SER A CA 1
ATOM 782 C C . SER A 1 98 ? 15.302 -9.762 -22.253 1.00 42.84 98 SER A C 1
ATOM 784 O O . SER A 1 98 ? 14.425 -9.017 -22.684 1.00 42.84 98 SER A O 1
ATOM 786 N N . ASN A 1 99 ? 15.152 -11.089 -22.275 1.00 43.22 99 ASN A N 1
ATOM 787 C CA . ASN A 1 99 ? 13.800 -11.633 -22.190 1.00 43.22 99 ASN A CA 1
ATOM 788 C C . ASN A 1 99 ? 13.271 -11.098 -20.859 1.00 43.22 99 ASN A C 1
ATOM 790 O O . ASN A 1 99 ? 13.874 -11.433 -19.831 1.00 43.22 99 ASN A O 1
ATOM 794 N N . PRO A 1 100 ? 12.256 -10.219 -20.836 1.00 55.94 100 PRO A N 1
ATOM 795 C CA . PRO A 1 100 ? 11.750 -9.754 -19.564 1.00 55.94 100 PRO A CA 1
ATOM 796 C C . PRO A 1 100 ? 11.253 -11.001 -18.834 1.00 55.94 100 PRO A C 1
ATOM 798 O O . PRO A 1 100 ? 10.474 -11.782 -19.378 1.00 55.94 100 PRO A O 1
ATOM 801 N N . LYS A 1 101 ? 11.793 -11.239 -17.633 1.00 63.88 101 LYS A N 1
ATOM 802 C CA . LYS A 1 101 ? 11.492 -12.431 -16.824 1.00 63.88 101 LYS A CA 1
ATOM 803 C C . LYS A 1 101 ? 9.983 -12.582 -16.574 1.00 63.88 101 LYS A C 1
ATOM 805 O O . LYS A 1 101 ? 9.523 -13.685 -16.315 1.00 63.88 101 LYS A O 1
ATOM 810 N N . TYR A 1 102 ? 9.246 -11.477 -16.683 1.00 68.75 102 TYR A N 1
ATOM 811 C CA . TYR A 1 102 ? 7.799 -11.391 -16.555 1.00 68.75 102 TYR A CA 1
ATOM 812 C C . TYR A 1 102 ? 7.209 -10.572 -17.705 1.00 68.75 102 TYR A C 1
ATOM 814 O O . TYR A 1 102 ? 7.887 -9.735 -18.308 1.00 68.75 102 TYR A O 1
ATOM 822 N N . GLN A 1 103 ? 5.927 -10.785 -17.990 1.00 76.81 103 GLN A N 1
ATOM 823 C CA . GLN A 1 103 ? 5.220 -10.077 -19.051 1.00 76.81 103 GLN A CA 1
ATOM 824 C C . GLN A 1 103 ? 5.113 -8.571 -18.748 1.00 76.81 103 GLN A C 1
ATOM 826 O O . GLN A 1 103 ? 4.799 -8.155 -17.634 1.00 76.81 103 GLN A O 1
ATOM 831 N N . THR A 1 104 ? 5.369 -7.734 -19.757 1.00 82.81 104 THR A N 1
ATOM 832 C CA . THR A 1 104 ? 5.165 -6.281 -19.647 1.00 82.81 104 THR A CA 1
ATOM 833 C C . THR A 1 104 ? 3.694 -5.933 -19.864 1.00 82.81 104 THR A C 1
ATOM 835 O O . THR A 1 104 ? 3.041 -6.476 -20.757 1.00 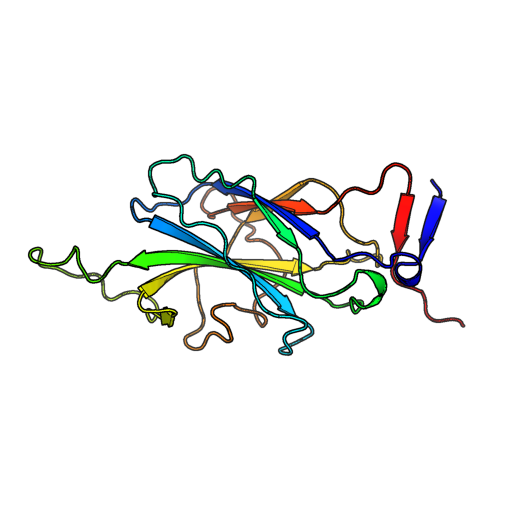82.81 104 THR A O 1
ATOM 838 N N . ILE A 1 105 ? 3.164 -5.004 -19.068 1.00 85.00 105 ILE A N 1
ATOM 839 C CA . ILE A 1 105 ? 1.738 -4.657 -19.053 1.00 85.00 105 ILE A CA 1
ATOM 840 C C . ILE A 1 105 ? 1.535 -3.301 -19.727 1.00 85.00 105 ILE A C 1
ATOM 842 O O . ILE A 1 105 ? 2.207 -2.325 -19.402 1.00 85.00 105 ILE A O 1
ATOM 846 N N . LYS A 1 106 ? 0.589 -3.202 -20.665 1.00 85.12 106 LYS A N 1
ATOM 847 C CA . LYS A 1 106 ? 0.247 -1.930 -21.319 1.00 85.12 106 LYS A CA 1
ATOM 848 C C . LYS A 1 106 ? -0.913 -1.257 -20.582 1.00 85.12 106 LYS A C 1
ATOM 850 O O . LYS A 1 106 ? -2.024 -1.777 -20.607 1.00 85.12 106 LYS A O 1
ATOM 855 N N . LYS A 1 107 ? -0.697 -0.074 -19.993 1.00 81.81 107 LYS A N 1
ATOM 856 C CA . LYS A 1 107 ? -1.757 0.713 -19.327 1.00 81.81 107 LYS A CA 1
ATOM 857 C C . LYS A 1 107 ? -1.581 2.205 -19.604 1.00 81.81 107 LYS A C 1
ATOM 859 O O . LYS A 1 107 ? -0.467 2.719 -19.550 1.00 81.81 107 LYS A O 1
ATOM 864 N N . ALA A 1 108 ? -2.682 2.878 -19.954 1.00 80.62 108 ALA A N 1
ATOM 865 C CA . ALA A 1 108 ? -2.715 4.301 -20.320 1.00 80.62 108 ALA A CA 1
ATOM 866 C C . ALA A 1 108 ? -1.681 4.702 -21.402 1.00 80.62 108 ALA A C 1
ATOM 868 O O . ALA A 1 108 ? -1.042 5.744 -21.326 1.00 80.62 108 ALA A O 1
ATOM 869 N N . GLY A 1 109 ? -1.476 3.843 -22.408 1.00 83.00 109 GLY A N 1
ATOM 870 C CA . GLY A 1 109 ? -0.556 4.103 -23.525 1.00 83.00 109 GLY A CA 1
ATOM 871 C C . GLY A 1 109 ? 0.925 3.814 -23.245 1.00 83.00 109 GLY A C 1
ATOM 872 O O . GLY A 1 109 ? 1.691 3.691 -24.204 1.00 83.00 109 GLY A O 1
ATOM 873 N N . LYS A 1 110 ? 1.312 3.609 -21.981 1.00 87.12 110 LYS A N 1
ATOM 874 C CA . LYS A 1 110 ? 2.683 3.278 -21.564 1.00 87.12 110 LYS A CA 1
ATOM 875 C C . LYS A 1 110 ? 2.855 1.779 -21.308 1.00 87.12 110 LYS A C 1
ATOM 877 O O . LYS A 1 110 ? 1.884 1.067 -21.033 1.00 87.12 110 LYS A O 1
ATOM 882 N N . MET A 1 111 ? 4.089 1.299 -21.452 1.00 90.00 111 MET A N 1
ATOM 883 C CA . MET A 1 111 ? 4.468 -0.074 -21.116 1.00 90.00 111 MET A CA 1
ATOM 884 C C . MET A 1 111 ? 5.052 -0.095 -19.706 1.00 90.00 111 MET A C 1
ATOM 886 O O . MET A 1 111 ? 5.905 0.724 -19.384 1.00 90.00 111 MET A O 1
ATOM 890 N N . HIS A 1 112 ? 4.606 -1.037 -18.886 1.00 91.44 112 HIS A N 1
ATOM 891 C CA . HIS A 1 112 ? 5.014 -1.188 -17.495 1.00 91.44 112 HIS A CA 1
ATOM 892 C C . HIS A 1 112 ? 5.720 -2.526 -17.322 1.00 91.44 112 HIS A C 1
ATOM 894 O O . HIS A 1 112 ? 5.143 -3.573 -17.619 1.00 91.44 112 HIS A O 1
ATOM 900 N N . SER A 1 113 ? 6.969 -2.498 -16.865 1.00 91.81 113 SER A N 1
ATOM 901 C CA . SER A 1 113 ? 7.726 -3.708 -16.535 1.00 91.81 113 SER A CA 1
ATOM 902 C C . SER A 1 113 ? 7.709 -3.921 -15.022 1.00 91.81 113 SER A C 1
ATOM 904 O O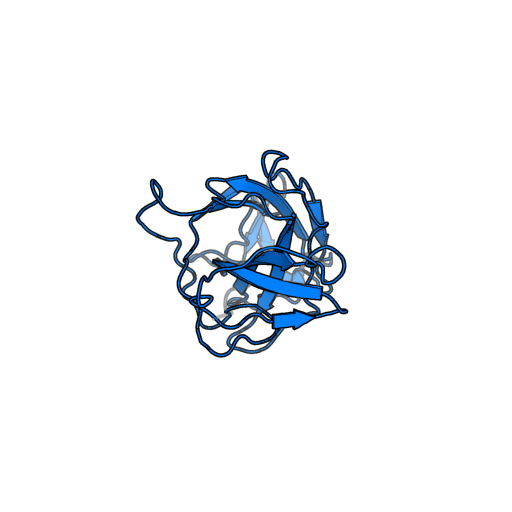 . SER A 1 113 ? 8.122 -3.012 -14.300 1.00 91.81 113 SER A O 1
ATOM 906 N N . PRO A 1 114 ? 7.229 -5.069 -14.516 1.00 92.94 114 PRO A N 1
ATOM 907 C CA . PRO A 1 114 ? 7.158 -5.325 -13.079 1.00 92.94 114 PRO A CA 1
ATOM 908 C C . PRO A 1 114 ? 8.556 -5.400 -12.454 1.00 92.94 114 PRO A C 1
ATOM 910 O O . PRO A 1 114 ? 9.469 -5.997 -13.028 1.00 92.94 114 PRO A O 1
ATOM 913 N N . VAL A 1 115 ? 8.713 -4.799 -11.271 1.00 93.12 115 VAL A N 1
ATOM 914 C CA . VAL A 1 115 ? 9.983 -4.756 -10.521 1.00 93.12 115 VAL A CA 1
ATOM 915 C C . VAL A 1 115 ? 9.871 -5.554 -9.227 1.00 93.12 115 VAL A C 1
ATOM 917 O O . VAL A 1 115 ? 10.597 -6.528 -9.028 1.00 93.12 115 VAL A O 1
ATOM 920 N N . ALA A 1 116 ? 8.945 -5.166 -8.350 1.00 95.56 116 ALA A N 1
ATOM 921 C CA . ALA A 1 116 ? 8.695 -5.850 -7.085 1.00 95.56 116 ALA A CA 1
ATOM 922 C C . ALA A 1 116 ? 7.268 -5.590 -6.587 1.00 95.56 116 ALA A C 1
ATOM 924 O O . ALA A 1 116 ? 6.655 -4.590 -6.956 1.00 95.56 116 ALA A O 1
ATOM 925 N N . TRP A 1 117 ? 6.742 -6.463 -5.736 1.00 97.69 117 TRP A N 1
ATOM 926 C CA . TRP A 1 117 ? 5.442 -6.280 -5.088 1.00 97.69 117 TRP A CA 1
ATOM 927 C C . TRP A 1 117 ? 5.517 -6.615 -3.602 1.00 97.69 117 TRP A C 1
ATOM 929 O O . TRP A 1 117 ? 6.370 -7.388 -3.157 1.00 97.69 117 TRP A O 1
ATOM 939 N N . VAL A 1 118 ? 4.614 -6.033 -2.821 1.00 98.56 118 VAL A N 1
ATOM 940 C CA . VAL A 1 118 ? 4.464 -6.351 -1.403 1.00 98.56 118 VAL A CA 1
ATOM 941 C C . VAL A 1 118 ? 3.031 -6.108 -0.962 1.00 98.56 118 VAL A C 1
ATOM 943 O O . VAL A 1 118 ? 2.406 -5.127 -1.361 1.00 98.56 118 VAL A O 1
ATOM 946 N N . ASN A 1 119 ? 2.524 -6.995 -0.113 1.00 98.56 119 ASN A N 1
ATOM 947 C CA . ASN A 1 119 ? 1.219 -6.840 0.509 1.00 98.56 119 ASN A CA 1
ATOM 948 C C . ASN A 1 119 ? 1.388 -6.657 2.017 1.00 98.56 119 ASN A C 1
ATOM 950 O O . ASN A 1 119 ? 2.323 -7.181 2.623 1.00 98.56 119 ASN A O 1
ATOM 954 N N . THR A 1 120 ? 0.449 -5.958 2.639 1.00 98.69 120 THR A N 1
ATOM 955 C CA . THR A 1 120 ? 0.319 -5.874 4.096 1.00 98.69 120 THR A CA 1
ATOM 956 C C . THR A 1 120 ? -1.157 -5.850 4.460 1.00 98.69 120 THR A C 1
ATOM 958 O O . THR A 1 120 ? -1.979 -5.288 3.741 1.00 98.69 120 THR A O 1
ATOM 961 N N . MET A 1 121 ? -1.508 -6.429 5.605 1.00 98.69 121 MET A N 1
ATOM 962 C CA . MET A 1 121 ? -2.841 -6.219 6.172 1.00 98.69 121 MET A CA 1
ATOM 963 C C . MET A 1 121 ? -3.009 -4.751 6.577 1.00 98.69 121 MET A C 1
ATOM 965 O O . MET A 1 121 ? -2.029 -4.130 7.000 1.00 98.69 121 MET A O 1
ATOM 969 N N . VAL A 1 122 ? -4.232 -4.227 6.465 1.00 98.56 122 VAL A N 1
ATOM 970 C CA . VAL A 1 122 ? -4.610 -2.898 6.983 1.00 98.56 122 VAL A CA 1
ATOM 971 C C . VAL A 1 122 ? -4.803 -2.938 8.503 1.00 98.56 122 VAL A C 1
ATOM 973 O O . VAL A 1 122 ? -4.375 -2.030 9.211 1.00 98.56 122 VAL A O 1
ATOM 976 N N . PHE A 1 123 ? -5.369 -4.034 9.009 1.00 98.19 123 PHE A N 1
ATOM 977 C CA . PHE A 1 123 ? -5.490 -4.326 10.437 1.00 98.19 123 PHE A CA 1
ATOM 978 C C . PHE A 1 123 ? -4.445 -5.361 10.863 1.00 98.19 123 PHE A C 1
ATOM 980 O O . PHE A 1 123 ? -4.181 -6.323 10.139 1.00 98.19 123 PHE A O 1
ATOM 987 N N . ASP A 1 124 ? -3.863 -5.204 12.047 1.00 96.94 124 ASP A N 1
ATOM 988 C CA . ASP A 1 124 ? -2.906 -6.163 12.595 1.00 96.94 124 ASP A CA 1
ATOM 989 C C . ASP A 1 124 ? -3.582 -7.468 13.070 1.00 96.94 124 ASP A C 1
ATOM 991 O O . ASP A 1 124 ? -4.775 -7.701 12.861 1.00 96.94 124 ASP A O 1
ATOM 995 N N . TYR A 1 125 ? -2.828 -8.365 13.711 1.00 95.94 125 TYR A N 1
ATOM 996 C CA . TYR A 1 125 ? -3.368 -9.640 14.200 1.00 95.94 125 TYR A CA 1
ATOM 997 C C . TYR A 1 125 ? -4.376 -9.481 15.351 1.00 95.94 125 TYR A C 1
ATOM 999 O O . TYR A 1 125 ? -5.232 -10.345 15.522 1.00 95.94 125 TYR A O 1
ATOM 1007 N N . LYS A 1 126 ? -4.318 -8.376 16.103 1.00 95.12 126 LYS A N 1
ATOM 1008 C CA . LYS A 1 126 ? -5.264 -8.038 17.178 1.00 95.12 126 LYS A CA 1
ATOM 1009 C C . LYS A 1 126 ? -6.517 -7.337 16.659 1.00 95.12 126 LYS A C 1
ATOM 1011 O O . LYS A 1 126 ? -7.431 -7.084 17.433 1.00 95.12 126 LYS A O 1
ATOM 1016 N N . GLY A 1 127 ? -6.570 -7.027 15.364 1.00 95.94 127 GLY A N 1
ATOM 1017 C CA . GLY A 1 127 ? -7.646 -6.237 14.774 1.00 95.94 127 GLY A CA 1
ATOM 1018 C C . GLY A 1 127 ? -7.471 -4.740 14.981 1.00 95.94 127 GLY A C 1
ATOM 1019 O O . GLY A 1 127 ? -8.406 -3.995 14.714 1.00 95.94 127 GLY A O 1
ATOM 1020 N N . GLN A 1 128 ? -6.300 -4.286 15.426 1.00 96.50 128 GLN A N 1
ATOM 1021 C CA . GLN A 1 128 ? -5.986 -2.867 15.506 1.00 96.50 128 GLN A CA 1
ATOM 1022 C C . GLN A 1 128 ? -5.711 -2.327 14.099 1.00 96.50 128 GLN A C 1
ATOM 1024 O O . GLN A 1 128 ? -4.958 -2.940 13.337 1.00 96.50 128 GLN A O 1
ATOM 1029 N N . LEU A 1 129 ? -6.290 -1.180 13.745 1.00 97.50 129 LEU A N 1
ATOM 1030 C CA . LEU A 1 129 ? -5.924 -0.452 12.531 1.00 97.50 129 LEU A CA 1
ATOM 1031 C C . LEU A 1 129 ? -4.443 -0.068 12.625 1.00 97.50 129 LEU A C 1
ATOM 1033 O O . LEU A 1 129 ? -4.023 0.551 13.606 1.00 97.50 129 LEU A O 1
ATOM 1037 N N . LYS A 1 130 ? -3.634 -0.464 11.638 1.00 97.50 130 LYS A N 1
ATOM 1038 C CA . LYS A 1 130 ? -2.198 -0.162 11.654 1.00 97.50 130 LYS A CA 1
ATOM 1039 C C . LYS A 1 130 ? -1.975 1.345 11.539 1.00 97.50 130 LYS A C 1
ATOM 1041 O O . LYS A 1 130 ? -2.640 2.013 10.756 1.00 97.50 130 LYS A O 1
ATOM 1046 N N . THR A 1 131 ? -0.993 1.851 12.277 1.00 96.94 131 THR A N 1
ATOM 1047 C CA . THR A 1 131 ? -0.575 3.259 12.276 1.00 96.94 131 THR A CA 1
ATOM 1048 C C . THR A 1 131 ? 0.951 3.364 12.172 1.00 96.94 131 THR A C 1
ATOM 1050 O O . THR A 1 131 ? 1.668 2.367 12.343 1.00 96.94 131 THR A O 1
ATOM 1053 N N . GLY A 1 132 ? 1.450 4.566 11.875 1.00 97.19 132 GLY A N 1
ATOM 1054 C CA . GLY A 1 132 ? 2.880 4.882 11.891 1.00 97.19 132 GLY A CA 1
ATOM 1055 C C . GLY A 1 132 ? 3.645 4.382 10.666 1.00 97.19 132 GLY A C 1
ATOM 1056 O O . GLY A 1 132 ? 3.058 3.980 9.660 1.00 97.19 132 GLY A O 1
ATOM 1057 N N . GLU A 1 133 ? 4.973 4.438 10.740 1.00 98.25 133 GLU A N 1
ATOM 1058 C CA . GLU A 1 133 ? 5.876 4.084 9.639 1.00 98.25 133 GLU A CA 1
ATOM 1059 C C . GLU A 1 133 ? 6.179 2.582 9.580 1.00 98.25 133 GLU A C 1
ATOM 1061 O O . GLU A 1 133 ? 6.429 1.934 10.597 1.00 98.25 133 GLU A O 1
ATOM 1066 N N . HIS A 1 134 ? 6.169 2.021 8.368 1.00 98.38 134 HIS A N 1
ATOM 1067 C CA . HIS A 1 134 ? 6.459 0.613 8.097 1.00 98.38 134 HIS A CA 1
ATOM 1068 C C . HIS A 1 134 ? 7.410 0.492 6.907 1.00 98.38 134 HIS A C 1
ATOM 1070 O O . HIS A 1 134 ? 7.200 1.098 5.855 1.00 98.38 134 HIS A O 1
ATOM 1076 N N . VAL A 1 135 ? 8.427 -0.359 7.056 1.00 98.38 135 VAL A N 1
ATOM 1077 C CA . VAL A 1 135 ? 9.322 -0.758 5.964 1.00 98.38 135 VAL A CA 1
ATOM 1078 C C . VAL A 1 135 ? 8.885 -2.123 5.441 1.00 98.38 135 VAL A C 1
ATOM 1080 O O . VAL A 1 135 ? 8.955 -3.132 6.147 1.00 98.38 135 VAL A O 1
ATOM 1083 N N . LEU A 1 136 ? 8.426 -2.157 4.193 1.00 98.44 136 LEU A N 1
ATOM 1084 C CA . LEU A 1 136 ? 7.872 -3.341 3.547 1.00 98.44 136 LEU A CA 1
ATOM 1085 C C . LEU A 1 136 ? 8.867 -3.923 2.538 1.00 98.44 136 LEU A C 1
ATOM 1087 O O . LEU A 1 136 ? 8.967 -3.466 1.398 1.00 98.44 136 LEU A O 1
ATOM 1091 N N . HIS A 1 137 ? 9.604 -4.952 2.962 1.00 98.38 137 HIS A N 1
ATOM 1092 C CA . HIS A 1 137 ? 10.527 -5.692 2.098 1.00 98.38 137 HIS A CA 1
ATOM 1093 C C . HIS A 1 137 ? 9.749 -6.546 1.093 1.00 98.38 137 HIS A C 1
ATOM 1095 O O . HIS A 1 137 ? 8.910 -7.367 1.475 1.00 98.38 137 HIS A O 1
ATOM 1101 N N . SER A 1 138 ? 10.027 -6.323 -0.186 1.00 97.94 138 SER A N 1
ATOM 1102 C CA . SER A 1 138 ? 9.219 -6.778 -1.314 1.00 97.94 138 SER A CA 1
ATOM 1103 C C . SER A 1 138 ? 9.715 -8.092 -1.919 1.00 97.94 138 SER A C 1
ATOM 1105 O O . SER A 1 138 ? 10.840 -8.548 -1.686 1.00 97.94 138 SER A O 1
ATOM 1107 N N . TRP A 1 139 ? 8.854 -8.690 -2.733 1.00 96.88 139 TRP A N 1
ATOM 1108 C CA . TRP A 1 139 ? 9.109 -9.893 -3.514 1.00 96.88 139 TRP A CA 1
ATOM 1109 C C . TRP A 1 139 ? 9.332 -9.530 -4.984 1.00 96.88 139 TRP A C 1
ATOM 1111 O O . TRP A 1 139 ? 8.674 -8.640 -5.516 1.00 96.88 139 TRP A O 1
ATOM 1121 N N . SER A 1 140 ? 10.249 -10.231 -5.653 1.00 92.25 140 SER A N 1
ATOM 1122 C CA . SER A 1 140 ? 10.602 -10.005 -7.066 1.00 92.25 140 SER A CA 1
ATOM 1123 C C . SER A 1 140 ? 9.979 -11.021 -8.030 1.00 92.25 140 SER A C 1
ATOM 1125 O O . SER A 1 140 ? 10.178 -10.928 -9.241 1.00 92.25 140 SER A O 1
ATOM 1127 N N . SER A 1 141 ? 9.264 -12.025 -7.509 1.00 88.00 141 SER A N 1
ATOM 1128 C CA . SER A 1 141 ? 8.585 -13.042 -8.316 1.00 88.00 141 SER A CA 1
ATOM 1129 C C . SER A 1 141 ? 7.147 -12.657 -8.574 1.00 88.00 141 SER A C 1
ATOM 1131 O O . SER A 1 141 ? 6.365 -12.624 -7.630 1.00 88.00 141 SER A O 1
ATOM 1133 N N . PHE A 1 142 ? 6.793 -12.402 -9.829 1.00 89.06 142 PHE A N 1
ATOM 1134 C CA . PHE A 1 142 ? 5.420 -12.104 -10.219 1.00 89.06 142 PHE A CA 1
ATOM 1135 C C . PHE A 1 142 ? 4.740 -13.345 -10.812 1.00 89.06 142 PHE A C 1
ATOM 1137 O O . PHE A 1 142 ? 5.423 -14.139 -11.463 1.00 89.06 142 PHE A O 1
ATOM 1144 N N . PRO A 1 143 ? 3.429 -13.529 -10.577 1.00 86.25 143 PRO A N 1
ATOM 1145 C CA . PRO A 1 143 ? 2.621 -14.460 -11.357 1.00 86.25 143 PRO A CA 1
ATOM 1146 C C . PRO A 1 143 ? 2.488 -13.976 -12.810 1.00 86.25 143 PRO A C 1
ATOM 1148 O O . PRO A 1 143 ? 2.678 -12.790 -13.090 1.00 86.25 143 PRO A O 1
ATOM 1151 N N . ASP A 1 144 ? 2.143 -14.891 -13.717 1.00 82.19 144 ASP A N 1
ATOM 1152 C CA . ASP A 1 144 ? 1.938 -14.576 -15.138 1.00 82.19 144 ASP A CA 1
ATOM 1153 C C . ASP A 1 144 ? 0.734 -13.646 -15.348 1.00 82.19 144 ASP A C 1
ATOM 1155 O O . ASP A 1 144 ? 0.777 -12.730 -16.168 1.00 82.19 144 ASP A O 1
ATOM 1159 N N . GLU A 1 145 ? -0.319 -13.843 -14.553 1.00 80.56 145 GLU A N 1
ATOM 1160 C CA . GLU A 1 145 ? -1.532 -13.034 -14.579 1.00 80.56 145 GLU A CA 1
ATOM 1161 C C . GLU A 1 145 ? -1.600 -12.128 -13.347 1.00 80.56 145 GLU A C 1
ATOM 1163 O O . GLU A 1 145 ? -1.512 -12.579 -12.202 1.00 80.56 145 GLU A O 1
ATOM 1168 N N . LEU A 1 146 ? -1.760 -10.826 -13.591 1.00 84.38 146 LEU A N 1
ATOM 1169 C CA . LEU A 1 146 ? -1.893 -9.803 -12.558 1.00 84.38 146 LEU A CA 1
ATOM 1170 C C . LEU A 1 146 ? -3.190 -9.036 -12.766 1.00 84.38 146 LEU A C 1
ATOM 1172 O O . LEU A 1 146 ? -3.336 -8.278 -13.730 1.00 84.38 146 LEU A O 1
ATOM 1176 N N . GLU A 1 147 ? -4.107 -9.182 -11.821 1.00 83.69 147 GLU A N 1
ATOM 1177 C CA . GLU A 1 147 ? -5.315 -8.375 -11.779 1.00 83.69 147 GLU A CA 1
ATOM 1178 C C . GLU A 1 147 ? -4.966 -6.950 -11.347 1.00 83.69 147 GLU A C 1
ATOM 1180 O O . GLU A 1 147 ? -4.226 -6.724 -10.389 1.00 83.69 147 GLU A O 1
ATOM 1185 N N . GLU A 1 148 ? -5.449 -5.961 -12.098 1.00 89.44 148 GLU A N 1
ATOM 1186 C CA . GLU A 1 148 ? -5.181 -4.549 -11.826 1.00 89.44 148 GLU A CA 1
ATOM 1187 C C . GLU A 1 148 ? -3.695 -4.182 -11.673 1.00 89.44 148 GLU A C 1
ATOM 1189 O O . GLU A 1 148 ? -3.384 -3.178 -11.038 1.00 89.44 148 GLU A O 1
ATOM 1194 N N . MET A 1 149 ? -2.766 -4.930 -12.286 1.00 93.44 149 MET A N 1
ATOM 1195 C CA . MET A 1 149 ? -1.317 -4.746 -12.090 1.00 93.44 149 MET A CA 1
ATOM 1196 C C . MET A 1 149 ? -0.891 -4.854 -10.609 1.00 93.44 149 MET A C 1
ATOM 1198 O O . MET A 1 149 ? 0.047 -4.180 -10.174 1.00 93.44 149 MET A O 1
ATOM 1202 N N . LEU A 1 150 ? -1.581 -5.670 -9.820 1.00 96.06 150 LEU A N 1
ATOM 1203 C CA . LEU A 1 150 ? -1.301 -5.934 -8.410 1.00 96.06 150 LEU A CA 1
ATOM 1204 C C . LEU A 1 150 ? -1.370 -7.448 -8.161 1.00 96.06 150 LEU A C 1
ATOM 1206 O O . LEU A 1 150 ? -1.909 -8.196 -8.972 1.00 96.06 150 LEU A O 1
ATOM 1210 N N . ASN A 1 151 ? -0.808 -7.912 -7.043 1.00 96.25 151 ASN A N 1
ATOM 1211 C CA . ASN A 1 151 ? -0.800 -9.334 -6.685 1.00 96.25 151 ASN A CA 1
ATOM 1212 C C . ASN A 1 151 ? -1.584 -9.604 -5.384 1.00 96.25 151 ASN A C 1
ATOM 1214 O O . ASN A 1 151 ? -0.966 -9.891 -4.355 1.00 96.25 151 ASN A O 1
ATOM 1218 N N . PRO A 1 152 ? -2.929 -9.523 -5.382 1.00 96.25 152 PRO A N 1
ATOM 1219 C CA . PRO A 1 152 ? -3.738 -9.698 -4.167 1.00 96.25 152 PRO A CA 1
ATOM 1220 C C . PRO A 1 152 ? -3.682 -11.112 -3.565 1.00 96.25 152 PRO A C 1
ATOM 1222 O O . PRO A 1 152 ? -3.937 -11.290 -2.368 1.00 96.25 152 PRO A O 1
ATOM 1225 N N . MET A 1 153 ? -3.294 -12.107 -4.371 1.00 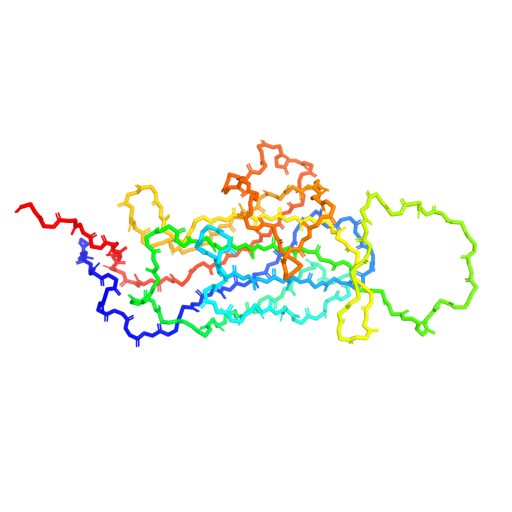94.88 153 MET A N 1
ATOM 1226 C CA . MET A 1 153 ? -3.091 -13.500 -3.954 1.00 94.88 153 MET A CA 1
ATOM 1227 C C . MET A 1 153 ? -1.730 -13.743 -3.289 1.00 94.88 153 MET A C 1
ATOM 1229 O O . MET A 1 153 ? -1.519 -14.776 -2.653 1.00 94.88 153 MET A O 1
ATOM 1233 N N . GLY A 1 154 ? -0.803 -12.791 -3.411 1.00 96.12 154 GLY A N 1
ATOM 1234 C CA . GLY A 1 154 ? 0.501 -12.843 -2.771 1.00 96.12 154 GLY A CA 1
ATOM 1235 C C . GLY A 1 154 ? 0.432 -12.760 -1.242 1.00 96.12 154 GLY A C 1
ATOM 1236 O O . GLY A 1 154 ? -0.481 -12.174 -0.656 1.00 96.12 154 GLY A O 1
ATOM 1237 N N . THR A 1 155 ? 1.445 -13.319 -0.576 1.00 97.44 155 THR A N 1
ATOM 1238 C CA . THR A 1 155 ? 1.567 -13.272 0.889 1.00 97.44 155 THR A CA 1
ATOM 1239 C C . THR A 1 155 ? 1.611 -11.841 1.434 1.00 97.44 155 THR A C 1
ATOM 1241 O O . THR A 1 155 ? 2.211 -10.950 0.838 1.00 97.44 155 THR A O 1
ATOM 1244 N N . VAL A 1 156 ? 1.022 -11.636 2.615 1.00 98.00 156 VAL A N 1
ATOM 1245 C CA . VAL A 1 156 ? 1.105 -10.379 3.384 1.00 98.00 156 VAL A CA 1
ATOM 1246 C C . VAL A 1 156 ? 2.330 -10.316 4.301 1.00 98.00 156 VAL A C 1
ATOM 1248 O O . VAL A 1 156 ? 2.507 -9.345 5.036 1.00 98.00 156 VAL A O 1
ATOM 1251 N N . ARG A 1 157 ? 3.165 -11.365 4.311 1.00 97.50 157 ARG A N 1
ATOM 1252 C CA . ARG A 1 157 ? 4.455 -11.334 5.008 1.00 97.50 157 ARG A CA 1
ATOM 1253 C C . ARG A 1 157 ? 5.501 -10.684 4.109 1.00 97.50 157 ARG A C 1
ATOM 1255 O O . ARG A 1 157 ? 5.615 -11.008 2.926 1.00 97.50 157 ARG A O 1
ATOM 1262 N N . THR A 1 158 ? 6.283 -9.791 4.697 1.00 97.25 158 THR A N 1
ATOM 1263 C CA . THR A 1 158 ? 7.432 -9.180 4.033 1.00 97.25 158 THR A CA 1
ATOM 1264 C C . THR A 1 158 ? 8.527 -10.216 3.781 1.00 97.25 158 THR A C 1
ATOM 1266 O O . THR A 1 158 ? 8.602 -11.250 4.453 1.00 97.25 158 THR A O 1
ATOM 1269 N N . ASN A 1 159 ? 9.376 -9.939 2.795 1.00 97.50 159 ASN A N 1
ATOM 1270 C CA . ASN A 1 159 ? 10.530 -10.771 2.479 1.00 97.50 159 ASN A CA 1
ATOM 1271 C C . ASN A 1 159 ? 11.487 -10.854 3.694 1.00 97.50 159 ASN A C 1
ATOM 1273 O O . ASN A 1 159 ? 11.870 -9.806 4.221 1.00 97.50 159 ASN A O 1
ATOM 1277 N N . PRO A 1 160 ? 11.871 -12.064 4.152 1.00 96.50 160 PRO A N 1
ATOM 1278 C CA . PRO A 1 160 ? 12.716 -12.244 5.335 1.00 96.50 160 PRO A CA 1
ATOM 1279 C C . PRO A 1 160 ? 14.203 -11.912 5.119 1.00 96.50 160 PRO A C 1
ATOM 1281 O O . PRO A 1 160 ? 14.942 -11.916 6.098 1.00 96.50 160 PRO A O 1
ATOM 1284 N N . PHE A 1 161 ? 14.635 -11.623 3.885 1.00 94.88 161 PHE A N 1
ATOM 1285 C CA . PHE A 1 161 ? 16.024 -11.300 3.519 1.00 94.88 161 PHE A CA 1
ATOM 1286 C C . PHE A 1 161 ? 16.169 -9.808 3.144 1.00 94.88 161 PHE A C 1
ATOM 1288 O O . PHE A 1 161 ? 16.260 -9.458 1.958 1.00 94.88 161 PHE A O 1
ATOM 1295 N N . PRO A 1 162 ? 16.119 -8.888 4.129 1.00 92.81 162 PRO A N 1
ATOM 1296 C CA . PRO A 1 162 ? 16.047 -7.446 3.894 1.00 92.81 162 PRO A CA 1
ATOM 1297 C C . PRO A 1 162 ? 17.295 -6.869 3.220 1.00 92.81 162 PRO A C 1
ATOM 1299 O O . PRO A 1 162 ? 17.221 -5.819 2.580 1.00 92.81 162 PRO A O 1
ATOM 1302 N N . GLU A 1 163 ? 18.450 -7.521 3.344 1.00 91.44 163 GLU A N 1
ATOM 1303 C CA . GLU A 1 163 ? 19.723 -7.094 2.764 1.00 91.44 163 GLU A CA 1
ATOM 1304 C C . GLU A 1 163 ? 19.659 -6.982 1.235 1.00 91.44 163 GLU A C 1
ATOM 1306 O O . GLU A 1 163 ? 20.182 -6.008 0.691 1.00 91.44 163 GLU A O 1
ATOM 1311 N N . ASN A 1 164 ? 18.909 -7.871 0.578 1.00 89.62 164 ASN A N 1
ATOM 1312 C CA . ASN A 1 164 ? 18.816 -7.961 -0.882 1.00 89.62 164 ASN A CA 1
ATOM 1313 C C . ASN A 1 164 ? 17.454 -7.521 -1.441 1.00 89.62 164 ASN A C 1
ATOM 1315 O O . ASN A 1 164 ? 17.308 -7.346 -2.650 1.00 89.62 164 ASN A O 1
ATOM 1319 N N . ALA A 1 165 ? 16.443 -7.367 -0.584 1.00 94.62 165 ALA A N 1
ATOM 1320 C CA . ALA A 1 165 ? 15.093 -7.032 -1.011 1.00 94.62 165 ALA A CA 1
ATOM 1321 C C . ALA A 1 165 ? 14.924 -5.526 -1.259 1.00 94.62 165 ALA A C 1
ATOM 1323 O O . ALA A 1 165 ? 15.224 -4.701 -0.39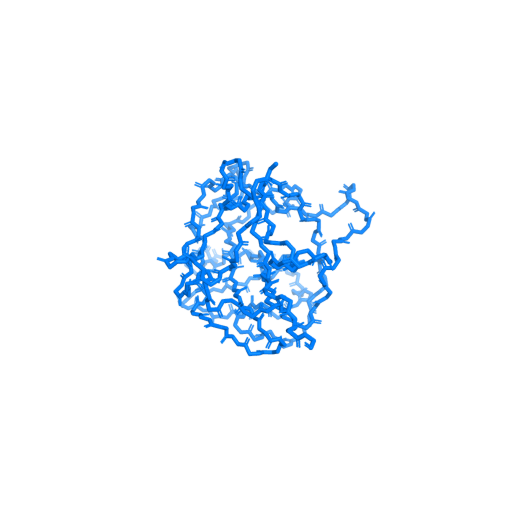3 1.00 94.62 165 ALA A O 1
ATOM 1324 N N . THR A 1 166 ? 14.341 -5.172 -2.405 1.00 95.56 166 THR A N 1
ATOM 1325 C CA . THR A 1 166 ? 13.715 -3.859 -2.600 1.00 95.56 166 THR A CA 1
ATOM 1326 C C . THR A 1 166 ? 12.686 -3.619 -1.497 1.00 95.56 166 THR A C 1
ATOM 1328 O O . THR A 1 166 ? 11.945 -4.534 -1.134 1.00 95.56 166 THR A O 1
ATOM 1331 N N . ALA A 1 167 ? 12.616 -2.404 -0.960 1.00 97.44 167 ALA A N 1
ATOM 1332 C CA . ALA A 1 167 ? 11.654 -2.072 0.087 1.00 97.44 167 ALA A CA 1
ATOM 1333 C C . ALA A 1 167 ? 10.902 -0.776 -0.206 1.00 97.44 167 ALA A C 1
ATOM 1335 O O . ALA A 1 167 ? 11.496 0.193 -0.684 1.00 97.44 167 ALA A O 1
ATOM 1336 N N . LEU A 1 168 ? 9.614 -0.763 0.139 1.00 98.31 168 LEU A N 1
ATOM 1337 C CA . LEU A 1 168 ? 8.786 0.439 0.186 1.00 98.31 168 LEU A CA 1
ATOM 1338 C C . LEU A 1 168 ? 8.650 0.909 1.631 1.00 98.31 168 LEU A C 1
ATOM 1340 O O . LEU A 1 168 ? 8.356 0.122 2.529 1.00 98.31 168 LEU A O 1
ATOM 1344 N N . HIS A 1 169 ? 8.862 2.200 1.839 1.00 98.50 169 HIS A N 1
ATOM 1345 C CA . HIS A 1 169 ? 8.665 2.885 3.108 1.00 98.50 169 HIS A CA 1
ATOM 1346 C C . HIS A 1 169 ? 7.319 3.584 3.017 1.00 98.50 169 HIS A C 1
ATOM 1348 O O . HIS A 1 169 ? 7.131 4.462 2.169 1.00 98.50 169 HIS A O 1
ATOM 1354 N N . ILE A 1 170 ? 6.383 3.168 3.858 1.00 98.62 170 ILE A N 1
ATOM 1355 C CA . ILE A 1 170 ? 5.043 3.746 3.912 1.00 98.62 170 ILE A CA 1
ATOM 1356 C C . ILE A 1 170 ? 4.742 4.226 5.323 1.00 98.62 170 ILE A C 1
ATOM 1358 O O . ILE A 1 170 ? 5.317 3.736 6.295 1.00 98.62 170 ILE A O 1
ATOM 1362 N N . LYS A 1 171 ? 3.790 5.142 5.436 1.00 98.69 171 LYS A N 1
ATOM 1363 C CA . LYS A 1 171 ? 3.220 5.567 6.706 1.00 98.69 171 LYS A CA 1
ATOM 1364 C C . LYS A 1 171 ? 1.713 5.389 6.671 1.00 98.69 171 LYS A C 1
ATOM 1366 O O . LYS A 1 171 ? 1.041 5.967 5.823 1.00 98.69 171 LYS A O 1
ATOM 1371 N N . PHE A 1 172 ? 1.188 4.588 7.587 1.00 98.25 172 PHE A N 1
ATOM 1372 C CA . PHE A 1 172 ? -0.242 4.581 7.867 1.00 98.25 172 PHE A CA 1
ATOM 1373 C C . PHE A 1 172 ? -0.597 5.818 8.693 1.00 98.25 172 PHE A C 1
ATOM 1375 O O . PHE A 1 172 ? 0.192 6.230 9.551 1.00 98.25 172 PHE A O 1
ATOM 1382 N N . THR A 1 173 ? -1.782 6.386 8.458 1.00 96.38 173 THR A N 1
ATOM 1383 C CA . THR A 1 173 ? -2.292 7.529 9.226 1.00 96.38 173 THR A CA 1
ATOM 1384 C C . THR A 1 173 ? -2.204 7.256 10.727 1.00 96.38 173 THR A C 1
ATOM 1386 O O . THR A 1 173 ? -2.571 6.185 11.210 1.00 96.38 173 THR A O 1
ATOM 1389 N N . GLU A 1 174 ? -1.668 8.220 11.469 1.00 92.06 174 GLU A N 1
ATOM 1390 C CA . GLU A 1 174 ? -1.586 8.155 12.924 1.00 92.06 174 GLU A CA 1
ATOM 1391 C C . GLU A 1 174 ? -2.764 8.894 13.550 1.00 92.06 174 GLU A C 1
ATOM 1393 O O . GLU A 1 174 ? -3.085 10.012 13.155 1.00 92.06 174 GLU A O 1
ATOM 1398 N N . TYR A 1 175 ? -3.351 8.285 14.578 1.00 86.81 175 TYR A N 1
ATOM 1399 C CA . TYR A 1 175 ? -4.439 8.851 15.368 1.00 86.81 175 TYR A CA 1
ATOM 1400 C C . TYR A 1 175 ? -3.914 9.154 16.770 1.00 86.81 175 TYR A C 1
ATOM 1402 O O . TYR A 1 175 ? -3.773 8.237 17.588 1.00 86.81 175 TYR A O 1
ATOM 1410 N N . PRO A 1 176 ? -3.552 10.413 17.075 1.00 80.75 176 PRO A N 1
ATOM 1411 C CA . PRO A 1 176 ? -2.923 10.741 18.344 1.00 80.75 176 PRO A CA 1
ATOM 1412 C C . PRO A 1 176 ? -3.781 10.290 19.529 1.00 80.75 176 PRO A C 1
ATOM 1414 O O . PRO A 1 176 ? -4.954 10.638 19.631 1.00 80.75 176 PRO A O 1
ATOM 1417 N N . LYS A 1 177 ? -3.165 9.555 20.465 1.00 80.06 177 LYS A N 1
ATOM 1418 C CA . LYS A 1 177 ? -3.755 9.111 21.747 1.00 80.06 177 LYS A CA 1
ATOM 1419 C C . LYS A 1 177 ? -4.889 8.075 21.647 1.00 80.06 177 LYS A C 1
ATOM 1421 O O . LYS A 1 177 ? -5.411 7.679 22.696 1.00 80.06 177 LYS A O 1
ATOM 1426 N N . ILE A 1 178 ? -5.229 7.597 20.448 1.00 85.75 178 ILE A N 1
ATOM 1427 C CA . ILE A 1 178 ? -6.339 6.664 20.218 1.00 85.75 178 ILE A CA 1
ATOM 1428 C C . ILE A 1 178 ? -5.833 5.427 19.475 1.00 85.75 178 ILE A C 1
ATOM 1430 O O . ILE A 1 178 ? -5.090 5.522 18.503 1.00 85.75 178 ILE A O 1
ATOM 1434 N N . SER A 1 179 ? -6.240 4.247 19.942 1.00 90.69 179 SER A N 1
ATOM 1435 C CA . SER A 1 179 ? -6.090 3.003 19.183 1.00 90.69 179 SER A CA 1
ATOM 1436 C C . SER A 1 179 ? -7.444 2.593 18.628 1.00 90.69 179 SER A C 1
ATOM 1438 O O . SER A 1 179 ? -8.411 2.492 19.381 1.00 90.69 179 SER A O 1
ATOM 1440 N N . ILE A 1 180 ? -7.506 2.359 17.323 1.00 94.62 180 ILE A N 1
ATOM 1441 C CA . ILE A 1 180 ? -8.740 1.999 16.624 1.00 94.62 180 ILE A CA 1
ATOM 1442 C C . ILE A 1 180 ? -8.732 0.496 16.396 1.00 94.62 180 ILE A C 1
ATOM 1444 O O . ILE A 1 180 ? -7.747 -0.038 15.884 1.00 94.62 180 ILE A O 1
ATOM 1448 N N . TYR A 1 181 ? -9.811 -0.177 16.773 1.00 95.56 181 TYR A N 1
ATOM 1449 C CA . TYR A 1 181 ? -9.961 -1.618 16.609 1.00 95.56 181 TYR A CA 1
ATOM 1450 C C . TYR A 1 181 ? -11.166 -1.939 15.735 1.00 95.56 181 TYR A C 1
ATOM 1452 O O . TYR A 1 181 ? -12.193 -1.259 15.778 1.00 95.56 181 TYR A O 1
ATOM 1460 N N . TYR A 1 182 ? -11.037 -3.010 14.959 1.00 96.25 182 TYR A N 1
ATOM 1461 C CA . TYR A 1 182 ? -12.174 -3.629 14.307 1.00 96.25 182 TYR A CA 1
ATOM 1462 C C . TYR A 1 182 ? -13.134 -4.190 15.375 1.00 96.25 182 TYR A C 1
ATOM 1464 O O . TYR A 1 182 ? -12.653 -4.800 16.338 1.00 96.25 182 TYR A O 1
ATOM 1472 N N . PRO A 1 183 ? -14.455 -4.001 15.227 1.00 93.12 183 PRO A N 1
ATOM 1473 C CA . PRO A 1 183 ? -15.440 -4.463 16.194 1.00 93.12 183 PRO A CA 1
ATOM 1474 C C . PRO A 1 183 ? -15.307 -5.957 16.486 1.00 93.12 183 PRO A C 1
ATOM 1476 O O . PRO A 1 183 ? -15.114 -6.780 15.587 1.00 93.12 183 PRO A O 1
ATOM 1479 N N . LEU A 1 184 ? -15.416 -6.305 17.766 1.00 88.25 184 LEU A N 1
ATOM 1480 C CA . LEU A 1 184 ? -15.536 -7.695 18.180 1.00 88.25 184 LEU A CA 1
ATOM 1481 C C . LEU A 1 184 ? -16.949 -8.186 17.867 1.00 88.25 184 LEU A C 1
ATOM 1483 O O . LEU A 1 184 ? -17.894 -7.406 17.823 1.00 88.25 184 LEU A O 1
ATOM 1487 N N . PHE A 1 185 ? -17.085 -9.490 17.658 1.00 87.12 185 PHE A N 1
ATOM 1488 C CA . PHE A 1 185 ? -18.401 -10.106 17.617 1.00 87.12 185 PHE A CA 1
ATOM 1489 C C . PHE A 1 185 ? -19.018 -10.036 19.020 1.00 87.12 185 PHE A C 1
ATOM 1491 O O . PHE A 1 185 ? -18.389 -10.503 19.978 1.00 87.12 185 PHE A O 1
ATOM 1498 N N . ASP A 1 186 ? -20.214 -9.457 19.138 1.00 82.38 186 ASP A N 1
ATOM 1499 C CA . ASP A 1 186 ? -20.978 -9.485 20.384 1.00 82.38 186 ASP A CA 1
ATOM 1500 C C . ASP A 1 186 ? -21.319 -10.942 20.718 1.00 82.38 186 ASP A C 1
ATOM 1502 O O . ASP A 1 186 ? -21.803 -11.688 19.866 1.00 82.38 186 ASP A O 1
ATOM 1506 N N . LYS A 1 187 ? -20.993 -11.372 21.939 1.00 52.88 187 LYS A N 1
ATOM 1507 C CA . LYS A 1 187 ? -21.306 -12.723 22.419 1.00 52.88 187 LYS A CA 1
ATOM 1508 C C . LYS A 1 187 ? -22.745 -12.837 22.889 1.00 52.88 187 LYS A C 1
ATOM 1510 O O . LYS A 1 187 ? -23.202 -11.899 23.575 1.00 52.88 187 LYS A O 1
#

Foldseek 3Di:
DAEAALLVFFDFFKKWFFFKDLQPDQAWKKKKKFKDDQPDTPFDIDIAPIDGPVPRRGRRDMDTTPDTSNRADLQIKIKMWMWGWADPVPPDDDDDDDPLPADWDDDPNITTRTAWMAMAGCADPQQWGDFFKDKAFTDRDDDNDDDVVTDSVDDNDGDPCNVNTIITIMGGHDDPPYIYGHDDPDD

Organism: Aquarana catesbeiana (NCBI:txid8400)